Protein AF-A0A9D9SCV5-F1 (afdb_monomer_lite)

Structure (mmCIF, N/CA/C/O backbone):
data_AF-A0A9D9SCV5-F1
#
_entry.id   AF-A0A9D9SCV5-F1
#
loop_
_atom_site.group_PDB
_atom_site.id
_atom_site.type_symbol
_atom_site.label_atom_id
_atom_site.label_alt_id
_atom_site.label_comp_id
_atom_site.label_asym_id
_atom_site.label_entity_id
_atom_site.label_seq_id
_atom_site.pdbx_PDB_ins_code
_atom_site.Cartn_x
_atom_site.Cartn_y
_atom_site.Cartn_z
_atom_site.occupancy
_atom_site.B_iso_or_equiv
_atom_site.auth_seq_id
_atom_site.auth_comp_id
_atom_site.auth_asym_id
_atom_site.auth_atom_id
_atom_site.pdbx_PDB_model_num
ATOM 1 N N . MET A 1 1 ? -56.812 22.373 10.976 1.00 39.84 1 MET A N 1
ATOM 2 C CA . MET A 1 1 ? -55.387 22.745 10.832 1.00 39.84 1 MET A CA 1
ATOM 3 C C . MET A 1 1 ? -54.536 21.557 11.257 1.00 39.84 1 MET A C 1
ATOM 5 O O . MET A 1 1 ? -54.250 21.394 12.433 1.00 39.84 1 MET A O 1
ATOM 9 N N . THR A 1 2 ? -54.223 20.669 10.317 1.00 37.94 2 THR A N 1
ATOM 10 C CA . THR A 1 2 ? -53.400 19.470 10.526 1.00 37.94 2 THR A CA 1
ATOM 11 C C . THR A 1 2 ? -51.954 19.800 10.167 1.00 37.94 2 THR A C 1
ATOM 13 O O . THR A 1 2 ? -51.643 20.094 9.016 1.00 37.94 2 THR A O 1
ATOM 16 N N . ALA A 1 3 ? -51.075 19.799 11.168 1.00 39.44 3 ALA A N 1
ATOM 17 C CA . ALA A 1 3 ? -49.647 20.014 10.979 1.00 39.44 3 ALA A CA 1
ATOM 18 C C . ALA A 1 3 ? -49.021 18.796 10.279 1.00 39.44 3 ALA A C 1
ATOM 20 O O . ALA A 1 3 ? -48.973 17.701 10.840 1.00 39.44 3 ALA A O 1
ATOM 21 N N . PHE A 1 4 ? -48.529 18.999 9.056 1.00 36.22 4 PHE A N 1
ATOM 22 C CA . PHE A 1 4 ? -47.657 18.057 8.358 1.00 36.22 4 PHE A CA 1
ATOM 23 C C . PHE A 1 4 ? -46.342 17.933 9.146 1.00 36.22 4 PHE A C 1
ATOM 25 O O . PHE A 1 4 ? -45.493 18.824 9.122 1.00 36.22 4 PHE A O 1
ATOM 32 N N . ARG A 1 5 ? -46.174 16.830 9.884 1.00 39.50 5 ARG A N 1
ATOM 33 C CA . ARG A 1 5 ? -44.869 16.422 10.418 1.00 39.50 5 ARG A CA 1
ATOM 34 C C . ARG A 1 5 ? -43.991 16.000 9.242 1.00 39.50 5 ARG A C 1
ATOM 36 O O . ARG A 1 5 ? -44.199 14.936 8.665 1.00 39.50 5 ARG A O 1
ATOM 43 N N . ASN A 1 6 ? -42.999 16.822 8.917 1.00 36.25 6 ASN A N 1
ATOM 44 C CA . ASN A 1 6 ? -41.895 16.437 8.045 1.00 36.25 6 ASN A CA 1
ATOM 45 C C . ASN A 1 6 ? -41.169 15.235 8.669 1.00 36.25 6 ASN A C 1
ATOM 47 O O . ASN A 1 6 ? -40.539 15.366 9.719 1.00 36.25 6 ASN A O 1
ATOM 51 N N . SER A 1 7 ? -41.278 14.060 8.045 1.00 39.44 7 SER A N 1
ATOM 52 C CA . SER A 1 7 ? -40.383 12.942 8.354 1.00 39.44 7 SER A CA 1
ATOM 53 C C . SER A 1 7 ? -38.959 13.319 7.938 1.00 39.44 7 SER A C 1
ATOM 55 O O . SER A 1 7 ? -38.782 13.856 6.842 1.00 39.44 7 SER A O 1
ATOM 57 N N . PRO A 1 8 ? -37.933 13.050 8.764 1.00 45.44 8 PRO A N 1
ATOM 58 C CA . PRO A 1 8 ? -36.552 13.220 8.341 1.00 45.44 8 PRO A CA 1
ATOM 59 C C . PRO A 1 8 ? -36.276 12.255 7.184 1.00 45.44 8 PRO A C 1
ATOM 61 O O . PRO A 1 8 ? -36.449 11.044 7.320 1.00 45.44 8 PRO A O 1
ATOM 64 N N . ALA A 1 9 ? -35.889 12.801 6.032 1.00 49.75 9 ALA A N 1
ATOM 65 C CA . ALA A 1 9 ? -35.514 12.020 4.863 1.00 49.75 9 ALA A CA 1
ATOM 66 C C . ALA A 1 9 ? -34.388 11.045 5.238 1.00 49.75 9 ALA A C 1
ATOM 68 O O . ALA A 1 9 ? -33.323 11.460 5.699 1.00 49.75 9 ALA A O 1
ATOM 69 N N . SER A 1 10 ? -34.630 9.746 5.060 1.00 56.47 10 SER A N 1
ATOM 70 C CA . SER A 1 10 ? -33.621 8.710 5.255 1.00 56.47 10 SER A CA 1
ATOM 71 C C . SER A 1 10 ? -32.463 8.953 4.288 1.00 56.47 10 SER A C 1
ATOM 73 O O . SER A 1 10 ? -32.642 8.855 3.071 1.00 56.47 10 SER A O 1
ATOM 75 N N . LEU A 1 11 ? -31.284 9.283 4.815 1.00 58.44 11 LEU A N 1
ATOM 76 C CA . LEU A 1 11 ? -30.069 9.386 4.011 1.00 58.44 11 LEU A CA 1
ATOM 77 C C . LEU A 1 11 ? -29.790 8.040 3.336 1.00 58.44 11 LEU A C 1
ATOM 79 O O . LEU A 1 11 ? -29.850 6.981 3.961 1.00 58.44 11 LEU A O 1
ATOM 83 N N . THR A 1 12 ? -29.465 8.082 2.049 1.00 61.78 12 THR A N 1
ATOM 84 C CA . THR A 1 12 ? -29.058 6.887 1.302 1.00 61.78 12 THR A CA 1
ATOM 85 C C . THR A 1 12 ? -27.683 6.405 1.777 1.00 61.78 12 THR A C 1
ATOM 87 O O . THR A 1 12 ? -26.856 7.193 2.242 1.00 61.78 12 THR A O 1
ATOM 90 N N . GLN A 1 13 ? -27.392 5.106 1.636 1.00 54.47 13 GLN A N 1
ATOM 91 C CA . GLN A 1 13 ? -26.094 4.537 2.039 1.00 54.47 13 GLN A CA 1
ATOM 92 C C . GLN A 1 13 ? -24.897 5.245 1.390 1.00 54.47 13 GLN A C 1
ATOM 94 O O . GLN A 1 13 ? -23.868 5.437 2.037 1.00 54.47 13 GLN A O 1
ATOM 99 N N . ALA A 1 14 ? -25.058 5.695 0.144 1.00 45.47 14 ALA A N 1
ATOM 100 C CA . ALA A 1 14 ? -24.052 6.474 -0.566 1.00 45.47 14 ALA A CA 1
ATOM 101 C C . ALA A 1 14 ? -23.754 7.810 0.135 1.00 45.47 14 ALA A C 1
ATOM 103 O O . ALA A 1 14 ? -22.595 8.194 0.248 1.00 45.47 14 ALA A O 1
ATOM 104 N N . GLN A 1 15 ? -24.770 8.492 0.672 1.00 52.94 15 GLN A N 1
ATOM 105 C CA . GLN A 1 15 ? -24.608 9.767 1.377 1.00 52.94 15 GLN A CA 1
ATOM 106 C C . GLN A 1 15 ? -23.947 9.598 2.750 1.00 52.94 15 GLN A C 1
ATOM 108 O O . GLN A 1 15 ? -23.144 10.442 3.142 1.00 52.94 15 GLN A O 1
ATOM 113 N N . ILE A 1 16 ? -24.232 8.502 3.461 1.00 57.72 16 ILE A N 1
ATOM 114 C CA . ILE A 1 16 ? -23.550 8.167 4.723 1.00 57.72 16 ILE A CA 1
ATOM 115 C C . ILE A 1 16 ? -22.072 7.869 4.449 1.00 57.72 16 ILE A C 1
ATOM 117 O O . ILE A 1 16 ? -21.198 8.396 5.133 1.00 57.72 16 ILE A O 1
ATOM 121 N N . PHE A 1 17 ? -21.783 7.081 3.412 1.00 49.88 17 PHE A N 1
ATOM 122 C CA . PHE A 1 17 ? -20.417 6.759 3.009 1.00 49.88 17 PHE A CA 1
ATOM 123 C C . PHE A 1 17 ? -19.635 8.010 2.582 1.00 49.88 17 PHE A C 1
ATOM 125 O O . PHE A 1 17 ? -18.529 8.233 3.070 1.00 49.88 17 PHE A O 1
ATOM 132 N N . LEU A 1 18 ? -20.242 8.892 1.778 1.00 49.19 18 LEU A N 1
ATOM 133 C CA . LEU A 1 18 ? -19.635 10.168 1.388 1.00 49.19 18 LEU A CA 1
ATOM 134 C C . LEU A 1 18 ? -19.322 11.045 2.609 1.00 49.19 18 LEU A C 1
ATOM 136 O O . LEU A 1 18 ? -18.237 11.607 2.703 1.00 49.19 18 LEU A O 1
ATOM 140 N N . ARG A 1 19 ? -20.247 11.128 3.574 1.00 59.00 19 ARG A N 1
ATOM 141 C CA . ARG A 1 19 ? -20.073 11.913 4.809 1.00 59.00 19 ARG A CA 1
ATOM 142 C C . ARG A 1 19 ? -19.036 11.321 5.762 1.00 59.00 19 ARG A C 1
ATOM 144 O O . ARG A 1 19 ? -18.409 12.066 6.515 1.00 59.00 19 ARG A O 1
ATOM 151 N N . LEU A 1 20 ? -18.844 10.003 5.738 1.00 52.03 20 LEU A N 1
ATOM 152 C CA . LEU A 1 20 ? -17.768 9.332 6.469 1.00 52.03 20 LEU A CA 1
ATOM 153 C C . LEU A 1 20 ? -16.402 9.630 5.843 1.00 52.03 20 LEU A C 1
ATOM 155 O O . LEU A 1 20 ? -15.448 9.870 6.580 1.00 52.03 20 LEU A O 1
ATOM 159 N N . ILE A 1 21 ? -16.320 9.675 4.511 1.00 45.06 21 ILE A N 1
ATOM 160 C CA . ILE A 1 21 ? -15.093 10.024 3.779 1.00 45.06 21 ILE A CA 1
ATOM 161 C C . ILE A 1 21 ? -14.723 11.497 3.988 1.00 45.06 21 ILE A C 1
ATOM 163 O O . ILE A 1 21 ? -13.558 11.807 4.216 1.00 45.06 21 ILE A O 1
ATOM 167 N N . THR A 1 22 ? -15.700 12.407 3.973 1.00 48.06 22 THR A N 1
ATOM 168 C CA . THR A 1 22 ? -15.453 13.851 4.130 1.00 48.06 22 THR A CA 1
ATOM 169 C C . THR A 1 22 ? -15.321 14.311 5.584 1.00 48.06 22 THR A C 1
ATOM 171 O O . THR A 1 22 ? -15.090 15.490 5.838 1.00 48.06 22 THR A O 1
ATOM 174 N N . GLY A 1 23 ? -15.474 13.411 6.562 1.00 46.59 23 GLY A N 1
ATOM 175 C CA . GLY A 1 23 ? -15.412 13.755 7.987 1.00 46.59 23 GLY A CA 1
ATOM 176 C C . GLY A 1 23 ? -16.610 14.567 8.504 1.00 46.59 23 GLY A C 1
ATOM 177 O O . GLY A 1 23 ? -16.587 15.015 9.651 1.00 46.59 23 GLY A O 1
ATOM 178 N N . CYS A 1 24 ? -17.664 14.731 7.697 1.00 43.84 24 CYS A N 1
ATOM 179 C CA . CYS A 1 24 ? -18.886 15.472 8.033 1.00 43.84 24 CYS A CA 1
ATOM 180 C C . CYS A 1 24 ? -19.994 14.608 8.665 1.00 43.84 24 CYS A C 1
ATOM 182 O O . CYS A 1 24 ? -21.098 15.104 8.887 1.00 43.84 24 CYS A O 1
ATOM 184 N N . ALA A 1 25 ? -19.747 13.323 8.929 1.00 51.28 25 ALA A N 1
ATOM 185 C CA . ALA A 1 25 ? -20.740 12.439 9.536 1.00 51.28 25 ALA A CA 1
ATOM 186 C C . ALA A 1 25 ? -21.158 12.931 10.936 1.00 51.28 25 ALA A C 1
ATOM 188 O O . ALA A 1 25 ? -20.325 13.088 11.837 1.00 51.28 25 ALA A O 1
ATOM 189 N N . SER A 1 26 ? -22.461 13.160 11.121 1.00 49.84 26 SER A N 1
ATOM 190 C CA . SER A 1 26 ? -23.043 13.512 12.419 1.00 49.84 26 SER A CA 1
ATOM 191 C C . SER A 1 26 ? -23.206 12.268 13.305 1.00 49.84 26 SER A C 1
ATOM 193 O O . SER A 1 26 ? -23.215 11.138 12.818 1.00 49.84 26 SER A O 1
ATOM 195 N N . ARG A 1 27 ? -23.349 12.454 14.626 1.00 44.81 27 ARG A N 1
ATOM 196 C CA . ARG A 1 27 ? -23.531 11.346 15.592 1.00 44.81 27 ARG A CA 1
ATOM 197 C C . ARG A 1 27 ? -24.764 10.488 15.250 1.00 44.81 27 ARG A C 1
ATOM 199 O O . ARG A 1 27 ? -24.678 9.269 15.281 1.00 44.81 27 ARG A O 1
ATOM 206 N N . SER A 1 28 ? -25.845 11.118 14.785 1.00 48.88 28 SER A N 1
ATOM 207 C CA . SER A 1 28 ? -27.062 10.448 14.304 1.00 48.88 28 SER A CA 1
ATOM 208 C C . SER A 1 28 ? -26.865 9.620 13.028 1.00 48.88 28 SER A C 1
ATOM 210 O O . SER A 1 28 ? -27.539 8.608 12.871 1.00 48.88 28 SER A O 1
ATOM 212 N N . ASP A 1 29 ? -25.929 9.988 12.145 1.00 50.78 29 ASP A N 1
ATOM 213 C CA . ASP A 1 29 ? -25.650 9.230 10.909 1.00 50.78 29 ASP A CA 1
ATOM 214 C C . ASP A 1 29 ? -24.899 7.917 11.198 1.00 50.78 29 ASP A C 1
ATOM 216 O O . ASP A 1 29 ? -25.013 6.941 10.458 1.00 50.78 29 ASP A O 1
ATOM 220 N N . ILE A 1 30 ? -24.132 7.894 12.292 1.00 50.00 30 ILE A N 1
ATOM 221 C CA . ILE A 1 30 ? -23.386 6.726 12.777 1.00 50.00 30 ILE A CA 1
ATOM 222 C C . ILE A 1 30 ? -24.314 5.800 13.580 1.00 50.00 30 ILE A C 1
ATOM 224 O O . ILE A 1 30 ? -24.248 4.578 13.428 1.00 50.00 30 ILE A O 1
ATOM 228 N N . ASP A 1 31 ? -25.202 6.383 14.391 1.00 43.91 31 ASP A N 1
ATOM 229 C CA . ASP A 1 31 ? -26.125 5.659 15.273 1.00 43.91 31 ASP A CA 1
ATOM 230 C C . ASP A 1 31 ? -27.343 5.076 14.535 1.00 43.91 31 ASP A C 1
ATOM 232 O O . ASP A 1 31 ? -27.883 4.063 14.972 1.00 43.91 31 ASP A O 1
ATOM 236 N N . ALA A 1 32 ? -27.752 5.645 13.393 1.00 49.25 32 ALA A N 1
ATOM 237 C CA . ALA A 1 32 ? -28.858 5.133 12.572 1.00 49.25 32 ALA A CA 1
ATOM 238 C C . ALA A 1 32 ? -28.538 3.819 11.831 1.00 49.25 32 ALA A C 1
ATOM 240 O O . ALA A 1 32 ? -29.426 3.216 11.229 1.00 49.25 32 ALA A O 1
ATOM 241 N N . ALA A 1 33 ? -27.292 3.336 11.888 1.00 44.25 33 ALA A N 1
ATOM 242 C CA . ALA A 1 33 ? -26.880 2.094 11.244 1.00 44.25 33 ALA A CA 1
ATOM 243 C C . ALA A 1 33 ? -26.296 1.060 12.239 1.00 44.25 33 ALA A C 1
ATOM 245 O O . ALA A 1 33 ? -25.167 0.580 12.041 1.00 44.25 33 ALA A O 1
ATOM 246 N N . PRO A 1 34 ? -27.030 0.669 13.304 1.00 36.16 34 PRO A N 1
ATOM 247 C CA . PRO A 1 34 ? -26.564 -0.327 14.261 1.00 36.16 34 PRO A CA 1
ATOM 248 C C . PRO A 1 34 ? -26.547 -1.706 13.580 1.00 36.16 34 PRO A C 1
ATOM 250 O O . PRO A 1 34 ? -27.555 -2.391 13.472 1.00 36.16 34 PRO A O 1
ATOM 253 N N . GLY A 1 35 ? -25.383 -2.083 13.040 1.00 46.66 35 GLY A N 1
ATOM 254 C CA . GLY A 1 35 ? -25.155 -3.334 12.296 1.00 46.66 35 GLY A CA 1
ATOM 255 C C . GLY A 1 35 ? -24.468 -3.149 10.936 1.00 46.66 35 GLY A C 1
ATOM 256 O O . GLY A 1 35 ? -23.744 -4.039 10.481 1.00 46.66 35 GLY A O 1
ATOM 257 N N . CYS A 1 36 ? -24.591 -1.967 10.323 1.00 52.69 36 CYS A N 1
ATOM 258 C CA . CYS A 1 36 ? -24.013 -1.686 9.004 1.00 52.69 36 CYS A CA 1
ATOM 259 C C . CYS A 1 36 ? -22.485 -1.530 9.061 1.00 52.69 36 CYS A C 1
ATOM 261 O O . CYS A 1 36 ? -21.776 -2.066 8.215 1.00 52.69 36 CYS A O 1
ATOM 263 N N . SER A 1 37 ? -21.957 -0.869 10.100 1.00 73.31 37 SER A N 1
ATOM 264 C CA . SER A 1 37 ? -20.513 -0.606 10.227 1.00 73.31 37 SER A CA 1
ATOM 265 C C . SER A 1 37 ? -19.684 -1.884 10.422 1.00 73.31 37 SER A C 1
ATOM 267 O O . SER A 1 37 ? -18.653 -2.056 9.776 1.00 73.31 37 SER A O 1
ATOM 269 N N . ARG A 1 38 ? -20.145 -2.830 11.257 1.00 83.56 38 ARG A N 1
ATOM 270 C CA . ARG A 1 38 ? -19.422 -4.094 11.491 1.00 83.56 38 ARG A CA 1
ATOM 271 C C . ARG A 1 38 ? -19.439 -4.989 10.255 1.00 83.56 38 ARG A C 1
ATOM 273 O O . ARG A 1 38 ? -18.405 -5.541 9.898 1.00 83.56 38 ARG A O 1
ATOM 280 N N . THR A 1 39 ? -20.591 -5.104 9.600 1.00 85.81 39 THR A N 1
ATOM 281 C CA . THR A 1 39 ? -20.733 -5.879 8.362 1.00 85.81 39 THR A CA 1
ATOM 282 C C . THR A 1 39 ? -19.861 -5.300 7.251 1.00 85.81 39 THR A C 1
ATOM 284 O O . THR A 1 39 ? -19.191 -6.054 6.553 1.00 85.81 39 THR A O 1
ATOM 287 N N . LEU A 1 40 ? -19.807 -3.969 7.122 1.00 88.81 40 LEU A N 1
ATOM 288 C CA . LEU A 1 40 ? -18.944 -3.296 6.153 1.00 88.81 40 LEU A CA 1
ATOM 289 C C . LEU A 1 40 ? -17.457 -3.545 6.438 1.00 88.81 40 LEU A C 1
ATOM 291 O O . LEU A 1 40 ? -16.727 -3.876 5.512 1.00 88.81 40 LEU A O 1
ATOM 295 N N . ILE A 1 41 ? -17.020 -3.465 7.702 1.00 92.44 41 ILE A N 1
ATOM 296 C CA . ILE A 1 41 ? -15.638 -3.799 8.093 1.00 92.44 41 ILE A CA 1
ATOM 297 C C . ILE A 1 41 ? -15.308 -5.257 7.757 1.00 92.44 41 ILE A C 1
ATOM 299 O O . ILE A 1 41 ? -14.246 -5.520 7.209 1.00 92.44 41 ILE A O 1
ATOM 303 N N . ILE A 1 42 ? -16.206 -6.204 8.054 1.00 92.75 42 ILE A N 1
ATOM 304 C CA . ILE A 1 42 ? -15.992 -7.628 7.743 1.00 92.75 42 ILE A CA 1
ATOM 305 C C . ILE A 1 42 ? -15.887 -7.841 6.230 1.00 92.75 42 ILE A C 1
ATOM 307 O O . ILE A 1 42 ? -14.984 -8.536 5.777 1.00 92.75 42 ILE A O 1
ATOM 311 N N . ARG A 1 43 ? -16.773 -7.226 5.440 1.00 94.06 43 ARG A N 1
ATOM 312 C CA . ARG A 1 43 ? -16.721 -7.302 3.973 1.00 94.06 43 ARG A CA 1
ATOM 313 C C . ARG A 1 43 ? -15.431 -6.698 3.426 1.00 94.06 43 ARG A C 1
ATOM 315 O O . ARG A 1 43 ? -14.773 -7.346 2.624 1.00 94.06 43 ARG A O 1
ATOM 322 N N . ALA A 1 44 ? -15.054 -5.507 3.893 1.00 93.56 44 ALA A N 1
ATOM 323 C CA . ALA A 1 44 ? -13.800 -4.865 3.513 1.00 93.56 44 ALA A CA 1
ATOM 324 C C . ALA A 1 44 ? -12.601 -5.752 3.869 1.00 93.56 44 ALA A C 1
ATOM 326 O O . ALA A 1 44 ? -11.740 -5.960 3.028 1.00 93.56 44 ALA A O 1
ATOM 327 N N . LEU A 1 45 ? -12.589 -6.356 5.062 1.00 96.94 45 LEU A N 1
ATOM 328 C CA . LEU A 1 45 ? -11.548 -7.294 5.476 1.00 96.94 45 LEU A CA 1
ATOM 329 C C . LEU A 1 45 ? -11.462 -8.501 4.539 1.00 96.94 45 LEU A C 1
ATOM 331 O O . LEU A 1 45 ? -10.371 -8.831 4.092 1.00 96.94 45 LEU A O 1
ATOM 335 N N . ILE A 1 46 ? -12.589 -9.143 4.223 1.00 97.62 46 ILE A N 1
ATOM 336 C CA . ILE A 1 46 ? -12.617 -10.292 3.307 1.00 97.62 46 ILE A CA 1
ATOM 337 C C . ILE A 1 46 ? -12.063 -9.896 1.936 1.00 97.62 46 ILE A C 1
ATOM 339 O O . ILE A 1 46 ? -11.196 -10.589 1.417 1.00 97.62 46 ILE A O 1
ATOM 343 N N . VAL A 1 47 ? -12.513 -8.771 1.371 1.00 96.56 47 VAL A N 1
ATOM 344 C CA . VAL A 1 47 ? -12.021 -8.286 0.073 1.00 96.56 47 VAL A CA 1
ATOM 345 C C . VAL A 1 47 ? -10.520 -7.997 0.135 1.00 96.56 47 VAL A C 1
ATOM 347 O O . VAL A 1 47 ? -9.786 -8.476 -0.722 1.00 96.56 47 VAL A O 1
ATOM 350 N N . THR A 1 48 ? -10.038 -7.307 1.173 1.00 97.62 48 THR A N 1
ATOM 351 C CA . THR A 1 48 ? -8.604 -7.044 1.369 1.00 97.62 48 THR A CA 1
ATOM 352 C C . THR A 1 48 ? -7.793 -8.333 1.451 1.00 97.62 48 THR A C 1
ATOM 354 O O . THR A 1 48 ? -6.736 -8.417 0.834 1.00 97.62 48 THR A O 1
ATOM 357 N N . LEU A 1 49 ? -8.276 -9.344 2.178 1.00 98.06 49 LEU A N 1
ATOM 358 C CA . LEU A 1 49 ? -7.592 -10.633 2.303 1.00 98.06 49 LEU A CA 1
ATOM 359 C C . LEU A 1 49 ? -7.555 -11.392 0.973 1.00 98.06 49 LEU A C 1
ATOM 361 O O . LEU A 1 49 ? -6.519 -11.952 0.632 1.00 98.06 49 LEU A O 1
ATOM 365 N N . LEU A 1 50 ? -8.651 -11.392 0.210 1.00 97.81 50 LEU A N 1
ATOM 366 C CA . LEU A 1 50 ? -8.709 -12.046 -1.100 1.00 97.81 50 LEU A CA 1
ATOM 367 C C . LEU A 1 50 ? -7.792 -11.358 -2.118 1.00 97.81 50 LEU A C 1
ATOM 369 O O . LEU A 1 50 ? -7.005 -12.030 -2.782 1.00 97.81 50 LEU A O 1
ATOM 373 N N . CYS A 1 51 ? -7.848 -10.027 -2.210 1.00 96.25 51 CYS A N 1
ATOM 374 C CA . CYS A 1 51 ? -6.960 -9.262 -3.082 1.00 96.25 51 CYS A CA 1
ATOM 375 C C . CYS A 1 51 ? -5.493 -9.433 -2.665 1.00 96.25 51 CYS A C 1
ATOM 377 O O . CYS A 1 51 ? -4.653 -9.728 -3.509 1.00 96.25 51 CYS A O 1
ATOM 379 N N . GLY A 1 52 ? -5.199 -9.335 -1.365 1.00 96.50 52 GLY A N 1
ATOM 380 C CA . GLY A 1 52 ? -3.850 -9.519 -0.830 1.00 96.50 52 GLY A CA 1
ATOM 381 C C . GLY A 1 52 ? -3.300 -10.921 -1.094 1.00 96.50 52 GLY A C 1
ATOM 382 O O . GLY A 1 52 ? -2.145 -11.057 -1.481 1.00 96.50 52 GLY A O 1
ATOM 383 N N . ALA A 1 53 ? -4.124 -11.965 -0.973 1.00 97.06 53 ALA A N 1
ATOM 384 C CA . ALA A 1 53 ? -3.729 -13.323 -1.343 1.00 97.06 53 ALA A CA 1
ATOM 385 C C . ALA A 1 53 ? -3.402 -13.442 -2.843 1.00 97.06 53 ALA A C 1
ATOM 387 O O . ALA A 1 53 ? -2.429 -14.104 -3.200 1.00 97.06 53 ALA A O 1
ATOM 388 N N . GLY A 1 54 ? -4.167 -12.773 -3.713 1.00 95.94 54 GLY A N 1
ATOM 389 C CA . GLY A 1 54 ? -3.887 -12.708 -5.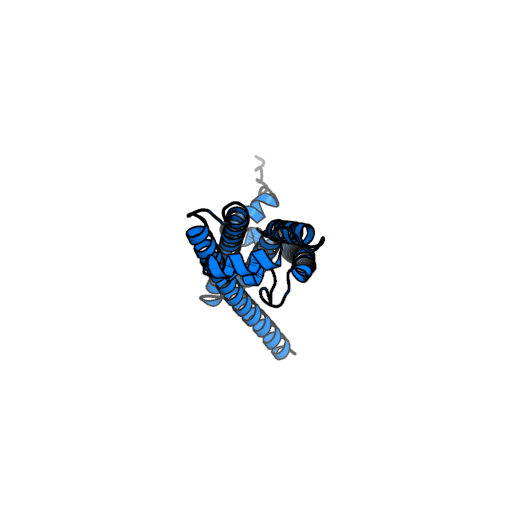151 1.00 95.94 54 GLY A CA 1
ATOM 390 C C . GLY A 1 54 ? -2.560 -12.015 -5.472 1.00 95.94 54 GLY A C 1
ATOM 391 O O . GLY A 1 54 ? -1.767 -12.544 -6.254 1.00 95.94 54 GLY A O 1
ATOM 392 N N . VAL A 1 55 ? -2.288 -10.877 -4.823 1.00 96.06 55 VAL A N 1
ATOM 393 C CA . VAL A 1 55 ? -1.013 -10.148 -4.942 1.00 96.06 55 VAL A CA 1
ATOM 394 C C . VAL A 1 55 ? 0.147 -11.017 -4.461 1.00 96.06 55 VAL A C 1
ATOM 396 O O . VAL A 1 55 ? 1.085 -11.244 -5.218 1.00 96.06 55 VAL A O 1
ATOM 399 N N . ILE A 1 56 ? 0.068 -11.577 -3.249 1.00 95.44 56 ILE A N 1
ATOM 400 C CA . ILE A 1 56 ? 1.124 -12.425 -2.668 1.00 95.44 56 ILE A CA 1
ATOM 401 C C . ILE A 1 56 ? 1.388 -13.655 -3.543 1.00 95.44 56 ILE A C 1
ATOM 403 O O . ILE A 1 56 ? 2.543 -13.971 -3.827 1.00 95.44 56 ILE A O 1
ATOM 407 N N . GLY A 1 57 ? 0.329 -14.333 -3.995 1.00 95.31 57 GLY A N 1
ATOM 408 C CA . GLY A 1 57 ? 0.445 -15.521 -4.839 1.00 95.31 57 GLY A CA 1
ATOM 409 C C . GLY A 1 57 ? 1.103 -15.227 -6.187 1.00 95.31 57 GLY A C 1
ATOM 410 O O . GLY A 1 57 ? 1.944 -15.999 -6.638 1.00 95.31 57 GLY A O 1
ATOM 411 N N . THR A 1 58 ? 0.772 -14.089 -6.803 1.00 94.06 58 THR A N 1
ATOM 412 C CA . THR A 1 58 ? 1.383 -13.659 -8.073 1.00 94.06 58 THR A CA 1
ATOM 413 C C . THR A 1 58 ? 2.826 -13.189 -7.864 1.00 94.06 58 THR A C 1
ATOM 415 O O . THR A 1 58 ? 3.711 -13.540 -8.641 1.00 94.06 58 THR A O 1
ATOM 418 N N . ASN A 1 59 ? 3.090 -12.462 -6.774 1.00 95.44 59 ASN A N 1
ATOM 419 C CA . ASN A 1 59 ? 4.416 -11.959 -6.416 1.00 95.44 59 ASN A CA 1
ATOM 420 C C . ASN A 1 59 ? 5.432 -13.079 -6.151 1.00 95.44 59 ASN A C 1
ATOM 422 O O . ASN A 1 59 ? 6.620 -12.891 -6.391 1.00 95.44 59 ASN A O 1
ATOM 426 N N . ALA A 1 60 ? 4.984 -14.245 -5.674 1.00 94.69 60 ALA A N 1
ATOM 427 C CA . ALA A 1 60 ? 5.864 -15.366 -5.348 1.00 94.69 60 ALA A CA 1
ATOM 428 C C . ALA A 1 60 ? 6.736 -15.816 -6.534 1.00 94.69 60 ALA A C 1
ATOM 430 O O . ALA A 1 60 ? 7.885 -16.199 -6.335 1.00 94.69 60 ALA A O 1
ATOM 431 N N . ALA A 1 61 ? 6.221 -15.722 -7.764 1.00 93.12 61 ALA A N 1
ATOM 432 C CA . ALA A 1 61 ? 6.970 -16.073 -8.970 1.00 93.12 61 ALA A CA 1
ATOM 433 C C . ALA A 1 61 ? 8.077 -15.060 -9.328 1.00 93.12 61 ALA A C 1
ATOM 435 O O . ALA A 1 61 ? 8.967 -15.389 -10.105 1.00 93.12 61 ALA A O 1
ATOM 436 N N . LEU A 1 62 ? 8.036 -13.848 -8.766 1.00 94.12 62 LEU A N 1
ATOM 437 C CA . LEU A 1 62 ? 9.020 -12.785 -9.005 1.00 94.12 62 LEU A CA 1
ATOM 438 C C . LEU A 1 62 ? 10.180 -12.812 -8.002 1.00 94.12 62 LEU A C 1
ATOM 440 O O . LEU A 1 62 ? 11.126 -12.036 -8.138 1.00 94.12 62 LEU A O 1
ATOM 444 N N . ILE A 1 63 ? 10.112 -13.674 -6.985 1.00 95.50 63 ILE A N 1
ATOM 445 C CA . ILE A 1 63 ? 11.145 -13.778 -5.957 1.00 95.50 63 ILE A CA 1
ATOM 446 C C . ILE A 1 63 ? 12.351 -14.537 -6.511 1.00 95.50 63 ILE A C 1
ATOM 448 O O . ILE A 1 63 ? 12.232 -15.675 -6.963 1.00 95.50 63 ILE A O 1
ATOM 452 N N . ASN A 1 64 ? 13.529 -13.920 -6.438 1.00 94.31 64 ASN A N 1
ATOM 453 C CA . ASN A 1 64 ? 14.796 -14.536 -6.830 1.00 94.31 64 ASN A CA 1
ATOM 454 C C . ASN A 1 64 ? 15.976 -13.940 -6.034 1.00 94.31 64 ASN A C 1
ATOM 456 O O . ASN A 1 64 ? 15.777 -13.190 -5.079 1.00 94.31 64 ASN A O 1
ATOM 460 N N . GLY A 1 65 ? 17.214 -14.294 -6.399 1.00 93.50 65 GLY A N 1
ATOM 461 C CA . GLY A 1 65 ? 18.422 -13.861 -5.682 1.00 93.50 65 GLY A CA 1
ATOM 462 C C . GLY A 1 65 ? 18.665 -12.345 -5.673 1.00 93.50 65 GLY A C 1
ATOM 463 O O . GLY A 1 65 ? 19.287 -11.852 -4.734 1.00 93.50 65 GLY A O 1
ATOM 464 N N . VAL A 1 66 ? 18.152 -11.617 -6.671 1.00 94.62 66 VAL A N 1
ATOM 465 C CA . VAL A 1 66 ? 18.230 -10.149 -6.771 1.00 94.62 66 VAL A CA 1
ATOM 466 C C . VAL A 1 66 ? 16.965 -9.521 -6.182 1.00 94.62 66 VAL A C 1
ATOM 468 O O . VAL A 1 66 ? 17.028 -8.695 -5.273 1.00 94.62 66 VAL A O 1
ATOM 471 N N . ALA A 1 67 ? 15.795 -9.967 -6.637 1.00 95.75 67 ALA A N 1
ATOM 472 C CA . ALA A 1 67 ? 14.494 -9.511 -6.169 1.00 95.75 67 ALA A CA 1
ATOM 473 C C . ALA A 1 67 ? 13.979 -10.372 -5.004 1.00 95.75 67 ALA A C 1
ATOM 475 O O . ALA A 1 67 ? 12.988 -11.090 -5.130 1.00 95.75 67 ALA A O 1
ATOM 476 N N . GLN A 1 68 ? 14.644 -10.306 -3.848 1.00 96.38 68 GLN A N 1
ATOM 477 C CA . GLN A 1 68 ? 14.331 -11.161 -2.687 1.00 96.38 68 GLN A CA 1
ATOM 478 C C . GLN A 1 68 ? 12.890 -11.023 -2.164 1.00 96.38 68 GLN A C 1
ATOM 480 O O . GLN A 1 68 ? 12.388 -11.922 -1.494 1.00 96.38 68 GLN A O 1
ATOM 485 N N . HIS A 1 69 ? 12.215 -9.915 -2.482 1.00 96.44 69 HIS A N 1
ATOM 486 C CA . HIS A 1 69 ? 10.832 -9.654 -2.087 1.00 96.44 69 HIS A CA 1
ATOM 487 C C . HIS A 1 69 ? 9.898 -9.461 -3.300 1.00 96.44 69 HIS A C 1
ATOM 489 O O . HIS A 1 69 ? 8.796 -8.925 -3.162 1.00 96.44 69 HIS A O 1
ATOM 495 N N . GLY A 1 70 ? 10.318 -9.896 -4.495 1.00 95.31 70 GLY A N 1
ATOM 496 C CA . GLY A 1 70 ? 9.559 -9.721 -5.735 1.00 95.31 70 GLY A CA 1
ATOM 497 C C . GLY A 1 70 ? 9.356 -8.241 -6.067 1.00 95.31 70 GLY A C 1
ATOM 498 O O . GLY A 1 70 ? 10.303 -7.458 -6.017 1.00 95.31 70 GLY A O 1
ATOM 499 N N . VAL A 1 71 ? 8.119 -7.829 -6.351 1.00 95.44 71 VAL A N 1
ATOM 500 C CA . VAL A 1 71 ? 7.766 -6.436 -6.685 1.00 95.44 71 VAL A CA 1
ATOM 501 C C . VAL A 1 71 ? 8.116 -5.445 -5.571 1.00 95.44 71 VAL A C 1
ATOM 503 O O . VAL A 1 71 ? 8.423 -4.2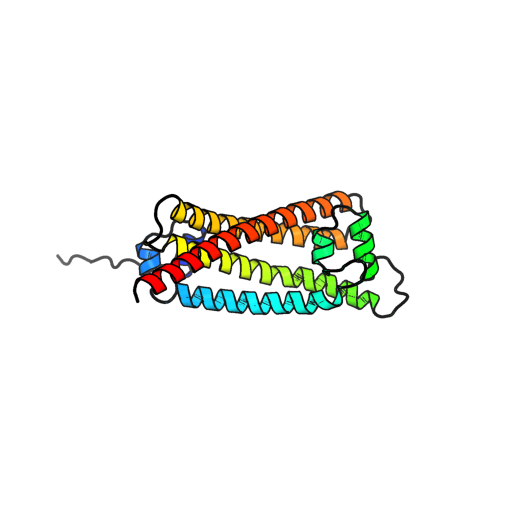87 -5.842 1.00 95.44 71 VAL A O 1
ATOM 506 N N . VAL A 1 72 ? 8.161 -5.894 -4.313 1.00 95.81 72 VAL A N 1
ATOM 507 C CA . VAL A 1 72 ? 8.582 -5.042 -3.191 1.00 95.81 72 VAL A CA 1
ATOM 508 C C . VAL A 1 72 ? 10.063 -4.669 -3.311 1.00 95.81 72 VAL A C 1
ATOM 510 O O . VAL A 1 72 ? 10.437 -3.563 -2.940 1.00 95.81 72 VAL A O 1
ATOM 513 N N . SER A 1 73 ? 10.911 -5.525 -3.889 1.00 97.06 73 SER A N 1
ATOM 514 C CA . SER A 1 73 ? 12.296 -5.139 -4.190 1.00 97.06 73 SER A CA 1
ATOM 515 C C . SER A 1 73 ? 12.347 -3.979 -5.190 1.00 97.06 73 SER A C 1
ATOM 517 O O . SER A 1 73 ? 13.163 -3.079 -5.020 1.00 97.06 73 SER A O 1
ATOM 519 N N . LEU A 1 74 ? 11.441 -3.944 -6.178 1.00 96.38 74 LEU A N 1
ATOM 520 C CA . LEU A 1 74 ? 11.358 -2.841 -7.142 1.00 96.38 74 LEU A CA 1
ATOM 521 C C . LEU A 1 74 ? 10.929 -1.525 -6.469 1.00 96.38 74 LEU A C 1
ATOM 523 O O . LEU A 1 74 ? 11.531 -0.487 -6.733 1.00 96.38 74 LEU A O 1
ATOM 527 N N . GLN A 1 75 ? 9.980 -1.579 -5.522 1.00 96.19 75 GLN A N 1
ATOM 528 C CA . GLN A 1 75 ? 9.552 -0.419 -4.712 1.00 96.19 75 GLN A CA 1
ATOM 529 C C . GLN A 1 75 ? 10.707 0.276 -3.993 1.00 96.19 75 GLN A C 1
ATOM 531 O O . GLN A 1 75 ? 10.667 1.488 -3.775 1.00 96.19 75 GLN A O 1
ATOM 536 N N . PHE A 1 76 ? 11.729 -0.492 -3.619 1.00 95.94 76 PHE A N 1
ATOM 537 C CA . PHE A 1 76 ? 12.869 0.000 -2.861 1.00 95.94 76 PHE A CA 1
ATOM 538 C C . PHE A 1 76 ? 14.159 0.114 -3.675 1.00 95.94 76 PHE A C 1
ATOM 540 O O . PHE A 1 76 ? 15.188 0.431 -3.089 1.00 95.94 76 PHE A O 1
ATOM 547 N N . ALA A 1 77 ? 14.107 -0.054 -5.001 1.00 95.38 77 ALA A N 1
ATOM 548 C CA . ALA A 1 77 ? 15.298 -0.024 -5.848 1.00 95.38 77 ALA A CA 1
ATOM 549 C C . ALA A 1 77 ? 16.035 1.327 -5.818 1.00 95.38 77 ALA A C 1
ATOM 551 O O . ALA A 1 77 ? 17.242 1.378 -5.985 1.00 95.38 77 ALA A O 1
ATOM 552 N N . GLY A 1 78 ? 15.329 2.451 -5.641 1.00 89.06 78 GLY A N 1
ATOM 553 C CA . GLY A 1 78 ? 15.922 3.780 -5.396 1.00 89.06 78 GLY A CA 1
ATOM 554 C C . GLY A 1 78 ? 16.778 4.393 -6.526 1.00 89.06 78 GLY A C 1
ATOM 555 O O . GLY A 1 78 ? 16.953 5.612 -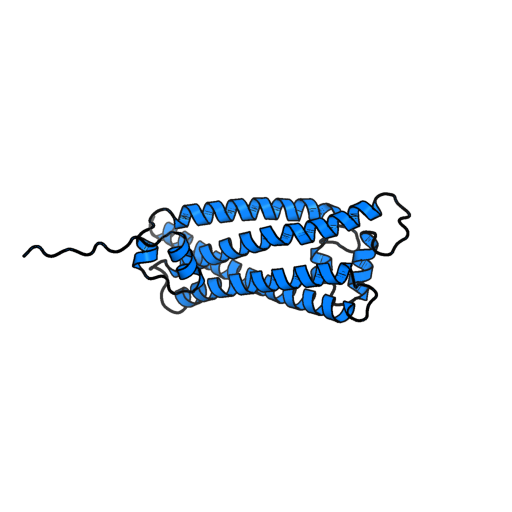6.567 1.00 89.06 78 GLY A O 1
ATOM 556 N N . THR A 1 79 ? 17.267 3.590 -7.472 1.00 95.69 79 THR A N 1
ATOM 557 C CA . THR A 1 79 ? 18.093 3.958 -8.624 1.00 95.69 79 THR A CA 1
ATOM 558 C C . THR A 1 79 ? 17.679 3.153 -9.856 1.00 95.69 79 THR A C 1
ATOM 560 O O . THR A 1 79 ? 17.199 2.022 -9.751 1.00 95.69 79 THR A O 1
ATOM 563 N N . VAL A 1 80 ? 17.888 3.711 -11.052 1.00 96.06 80 VAL A N 1
ATOM 564 C CA . VAL A 1 80 ? 17.596 3.000 -12.310 1.00 96.06 80 VAL A CA 1
ATOM 565 C C . VAL A 1 80 ? 18.476 1.769 -12.481 1.00 96.06 80 VAL A C 1
ATOM 567 O O . VAL A 1 80 ? 18.001 0.766 -12.992 1.00 96.06 80 VAL A O 1
ATOM 570 N N . SER A 1 81 ? 19.727 1.813 -12.020 1.00 95.19 81 SER A N 1
ATOM 571 C CA . SER A 1 81 ? 20.646 0.670 -12.087 1.00 95.19 81 SER A CA 1
ATOM 572 C C . SER A 1 81 ? 20.109 -0.539 -11.315 1.00 95.19 81 SER A C 1
ATOM 574 O O . SER A 1 81 ? 20.088 -1.650 -11.839 1.00 95.19 81 SER A O 1
ATOM 576 N N . GLU A 1 82 ? 19.635 -0.332 -10.085 1.00 95.69 82 GLU A N 1
ATOM 577 C CA . GLU A 1 82 ? 19.029 -1.402 -9.282 1.00 95.69 82 GLU A CA 1
ATOM 578 C C . GLU A 1 82 ? 17.696 -1.869 -9.873 1.00 95.69 82 GLU A C 1
ATOM 580 O O . GLU A 1 82 ? 17.453 -3.072 -9.964 1.00 95.69 82 GLU A O 1
ATOM 585 N N . ALA A 1 83 ? 16.860 -0.938 -10.348 1.00 96.19 83 ALA A N 1
ATOM 586 C CA . ALA A 1 83 ? 15.600 -1.283 -11.000 1.00 96.19 83 ALA A CA 1
ATOM 587 C C . ALA A 1 83 ? 15.826 -2.130 -12.264 1.00 96.19 83 ALA A C 1
ATOM 589 O O . ALA A 1 83 ? 15.140 -3.130 -12.454 1.00 96.19 83 ALA A O 1
ATOM 590 N N . LYS A 1 84 ? 16.819 -1.781 -13.092 1.00 94.94 84 LYS A N 1
ATOM 591 C CA . LYS A 1 84 ? 17.219 -2.556 -14.276 1.00 94.94 84 LYS A CA 1
ATOM 592 C C . LYS A 1 84 ? 17.672 -3.958 -13.899 1.00 94.94 84 LYS A C 1
ATOM 594 O O . LYS A 1 84 ? 17.129 -4.913 -14.435 1.00 94.94 84 LYS A O 1
ATOM 599 N N . SER A 1 85 ? 18.568 -4.080 -12.919 1.00 94.50 85 SER A N 1
ATOM 600 C CA . SER A 1 85 ? 19.036 -5.382 -12.426 1.00 94.50 85 SER A CA 1
ATOM 601 C C . SER A 1 85 ? 17.875 -6.281 -11.978 1.00 94.50 85 SER A C 1
ATOM 603 O O . SER A 1 85 ? 17.814 -7.451 -12.346 1.00 94.50 85 SER A O 1
ATOM 605 N N . ILE A 1 86 ? 16.892 -5.728 -11.258 1.00 95.44 86 ILE A N 1
ATOM 606 C CA . ILE A 1 86 ? 15.672 -6.453 -10.871 1.00 95.44 86 ILE A CA 1
ATOM 607 C C . ILE A 1 86 ? 14.859 -6.872 -12.104 1.00 95.44 86 ILE A C 1
ATOM 609 O O . ILE A 1 86 ? 14.520 -8.046 -12.245 1.00 95.44 86 ILE A O 1
ATOM 613 N N . LEU A 1 87 ? 14.549 -5.933 -12.998 1.00 93.44 87 LEU A N 1
ATOM 614 C CA . LEU A 1 87 ? 13.699 -6.175 -14.167 1.00 93.44 87 LEU A CA 1
ATOM 615 C C . LEU A 1 87 ? 14.330 -7.172 -15.154 1.00 93.44 87 LEU A C 1
ATOM 617 O O . LEU A 1 87 ? 13.623 -8.016 -15.705 1.00 93.44 87 LEU A O 1
ATOM 621 N N . GLU A 1 88 ? 15.653 -7.149 -15.314 1.00 91.38 88 GLU A N 1
ATOM 622 C CA . GLU A 1 88 ? 16.409 -8.122 -16.110 1.00 91.38 88 GLU A CA 1
ATOM 623 C C . GLU A 1 88 ? 16.203 -9.552 -15.591 1.00 91.38 88 GLU A C 1
ATOM 625 O O . GLU A 1 88 ? 15.985 -10.467 -16.385 1.00 91.38 88 GLU A O 1
ATOM 630 N N . THR A 1 89 ? 16.150 -9.756 -14.266 1.00 91.56 89 THR A N 1
ATOM 631 C CA . THR A 1 89 ? 15.843 -11.085 -13.694 1.00 91.56 89 THR A CA 1
ATOM 632 C C . THR A 1 89 ? 14.418 -11.571 -13.968 1.00 91.56 89 THR A C 1
ATOM 634 O O . THR A 1 89 ? 14.126 -12.755 -13.799 1.00 91.56 89 THR A O 1
ATOM 637 N N . TRP A 1 90 ? 13.522 -10.677 -14.390 1.00 91.69 90 TRP A N 1
ATOM 638 C CA . TRP A 1 90 ? 12.158 -11.001 -14.810 1.00 91.69 90 TRP A CA 1
ATOM 639 C C . TRP A 1 90 ? 12.002 -11.024 -16.333 1.00 91.69 90 TRP A C 1
ATOM 641 O O . TRP A 1 90 ? 10.885 -11.168 -16.824 1.00 91.69 90 TRP A O 1
ATOM 651 N N . GLY A 1 91 ? 13.101 -10.904 -17.084 1.00 85.44 91 GLY A N 1
ATOM 652 C CA . GLY A 1 91 ? 13.095 -10.999 -18.540 1.00 85.44 91 GLY A CA 1
ATOM 653 C C . GLY A 1 91 ? 12.860 -9.684 -19.285 1.00 85.44 91 GLY A C 1
ATOM 654 O O . GLY A 1 91 ? 12.589 -9.727 -20.483 1.00 85.44 91 GLY A O 1
ATOM 655 N N . TRP A 1 92 ? 12.965 -8.522 -18.630 1.00 83.50 92 TRP A N 1
ATOM 656 C CA . TRP A 1 92 ? 12.974 -7.232 -19.336 1.00 83.50 92 TRP A CA 1
ATOM 657 C C . TRP A 1 92 ? 14.323 -6.998 -20.021 1.00 83.50 92 TRP A C 1
ATOM 659 O O . TRP A 1 92 ? 15.369 -7.119 -19.393 1.00 83.50 92 TRP A O 1
ATOM 669 N N . GLY A 1 93 ? 14.312 -6.641 -21.306 1.00 65.25 93 GLY A N 1
ATOM 670 C CA . GLY A 1 93 ? 15.511 -6.220 -22.046 1.00 65.25 93 GLY A CA 1
ATOM 671 C C . GLY A 1 93 ? 16.463 -7.337 -22.502 1.00 65.25 93 GLY A C 1
ATOM 672 O O . GLY A 1 93 ? 17.288 -7.099 -23.381 1.00 65.25 93 GLY A O 1
ATOM 673 N N . ALA A 1 94 ? 16.340 -8.563 -21.988 1.00 59.41 94 ALA A N 1
ATOM 674 C CA . ALA A 1 94 ? 17.124 -9.703 -22.461 1.00 59.41 94 ALA A CA 1
ATOM 675 C C . ALA A 1 94 ? 16.477 -10.376 -23.686 1.00 59.41 94 ALA A C 1
ATOM 677 O O . ALA A 1 94 ? 15.261 -10.572 -23.742 1.00 59.41 94 ALA A O 1
ATOM 678 N N . VAL A 1 95 ? 17.300 -10.820 -24.646 1.00 50.31 95 VAL A N 1
ATOM 679 C CA . VAL A 1 95 ? 16.905 -11.895 -25.570 1.00 50.31 95 VAL A CA 1
ATOM 680 C C . VAL A 1 95 ? 16.692 -13.118 -24.689 1.00 50.31 95 VAL A C 1
ATOM 682 O O . VAL A 1 95 ? 17.672 -13.690 -24.226 1.00 50.31 95 VAL A O 1
ATOM 685 N N . ALA A 1 96 ? 15.435 -13.450 -24.393 1.00 49.03 96 ALA A N 1
ATOM 686 C CA . ALA A 1 96 ? 15.052 -14.585 -23.559 1.00 49.03 96 ALA A CA 1
ATOM 687 C C . ALA A 1 96 ? 15.837 -15.842 -23.976 1.00 49.03 96 ALA A C 1
ATOM 689 O O . ALA A 1 96 ? 15.532 -16.465 -24.993 1.00 49.03 96 ALA A O 1
ATOM 690 N N . THR A 1 97 ? 16.883 -16.189 -23.226 1.00 49.97 97 THR A N 1
ATOM 691 C CA . THR A 1 97 ? 17.686 -17.399 -23.460 1.00 49.97 97 THR A CA 1
ATOM 692 C C . THR A 1 97 ? 16.987 -18.632 -22.890 1.00 49.97 97 THR A C 1
ATOM 694 O O . THR A 1 97 ? 17.279 -19.761 -23.277 1.00 49.97 97 THR A O 1
ATOM 697 N N . ASP A 1 98 ? 15.999 -18.405 -22.031 1.00 55.31 98 ASP A N 1
ATOM 698 C CA . ASP A 1 98 ? 15.128 -19.356 -21.377 1.00 55.31 98 ASP A CA 1
ATOM 699 C C . ASP A 1 98 ? 13.650 -19.002 -21.637 1.00 55.31 98 ASP A C 1
ATOM 701 O O . ASP A 1 98 ? 13.185 -17.884 -21.420 1.00 55.31 98 ASP A O 1
ATOM 705 N N . GLY A 1 99 ? 12.855 -19.978 -22.089 1.00 58.50 99 GLY A N 1
ATOM 706 C CA . GLY A 1 99 ? 11.446 -19.785 -22.482 1.00 58.50 99 GLY A CA 1
ATOM 707 C C . GLY A 1 99 ? 10.482 -19.328 -21.369 1.00 58.50 99 GLY A C 1
ATOM 708 O O . GLY A 1 99 ? 9.274 -19.263 -21.595 1.00 58.50 99 GLY A O 1
ATOM 709 N N . ASN A 1 100 ? 10.987 -19.023 -20.169 1.00 62.44 100 ASN A N 1
ATOM 710 C CA . ASN A 1 100 ? 10.223 -18.523 -19.027 1.00 62.44 100 ASN A CA 1
ATOM 711 C C . ASN A 1 100 ? 10.254 -16.991 -18.887 1.00 62.44 100 ASN A C 1
ATOM 713 O O . ASN A 1 100 ? 9.354 -16.447 -18.248 1.00 62.44 100 ASN A O 1
ATOM 717 N N . ALA A 1 101 ? 11.218 -16.294 -19.498 1.00 62.22 101 ALA A N 1
ATOM 718 C CA . ALA A 1 101 ? 11.371 -14.841 -19.368 1.00 62.22 101 ALA A CA 1
ATOM 719 C C . ALA A 1 101 ? 10.116 -14.029 -19.778 1.00 62.22 101 ALA A C 1
ATOM 721 O O . ALA A 1 101 ? 9.676 -13.196 -18.984 1.00 62.22 101 ALA A O 1
ATOM 722 N N . PRO A 1 102 ? 9.423 -14.317 -20.903 1.00 66.44 102 PRO A N 1
ATOM 723 C CA . PRO A 1 102 ? 8.180 -13.613 -21.245 1.00 66.44 102 PRO A CA 1
ATOM 724 C C . PRO A 1 102 ? 7.078 -13.777 -20.185 1.00 66.44 102 PRO A C 1
ATOM 726 O O . PRO A 1 102 ? 6.263 -12.885 -19.970 1.00 66.44 102 PRO A O 1
ATOM 729 N N . ARG A 1 103 ? 7.065 -14.915 -19.476 1.00 79.88 103 ARG A N 1
ATOM 730 C CA . ARG A 1 103 ? 6.042 -15.228 -18.466 1.00 79.88 103 ARG A CA 1
ATOM 731 C C . ARG A 1 103 ? 6.257 -14.432 -17.181 1.00 79.88 103 ARG A C 1
ATOM 733 O O . ARG A 1 103 ? 5.278 -14.071 -16.529 1.00 79.88 103 ARG A O 1
ATOM 740 N N . LEU A 1 104 ? 7.508 -14.172 -16.802 1.00 86.62 104 LEU A N 1
ATOM 741 C CA . LEU A 1 104 ? 7.833 -13.370 -15.620 1.00 86.62 104 LEU A CA 1
ATOM 742 C C . LEU A 1 104 ? 7.559 -11.886 -15.866 1.00 86.62 104 LEU A C 1
ATOM 744 O O . LEU A 1 104 ? 6.977 -11.236 -14.997 1.00 86.62 104 LEU A O 1
ATOM 748 N N . ALA A 1 105 ? 7.849 -11.390 -17.070 1.00 87.06 105 ALA A N 1
ATOM 749 C CA . ALA A 1 105 ? 7.521 -10.022 -17.446 1.00 87.06 105 ALA A CA 1
ATOM 750 C C . ALA A 1 105 ? 6.002 -9.752 -17.395 1.00 87.06 105 ALA A C 1
ATOM 752 O O . ALA A 1 105 ? 5.534 -8.789 -16.780 1.00 87.06 105 ALA A O 1
ATOM 753 N N . ASP A 1 106 ? 5.205 -10.672 -17.947 1.00 89.31 106 ASP A N 1
ATOM 754 C CA . ASP A 1 106 ? 3.743 -10.644 -17.828 1.00 89.31 106 ASP A CA 1
ATOM 755 C C . ASP A 1 106 ? 3.275 -10.731 -16.370 1.00 89.31 106 ASP A C 1
ATOM 757 O O . ASP A 1 106 ? 2.287 -10.105 -15.979 1.00 89.31 106 ASP A O 1
ATOM 761 N N . THR A 1 107 ? 3.970 -11.514 -15.544 1.00 91.50 107 THR A N 1
ATOM 762 C CA . THR A 1 107 ? 3.644 -11.665 -14.121 1.00 91.50 107 THR A CA 1
ATOM 763 C C . THR A 1 107 ? 3.882 -10.365 -13.354 1.00 91.50 107 THR A C 1
ATOM 765 O O . THR A 1 107 ? 3.039 -9.987 -12.538 1.00 91.50 107 THR A O 1
ATOM 768 N N . ALA A 1 108 ? 4.962 -9.638 -13.654 1.00 91.94 108 ALA A N 1
ATOM 769 C CA . ALA A 1 108 ? 5.229 -8.326 -13.068 1.00 91.94 108 ALA A CA 1
ATOM 770 C C . ALA A 1 108 ? 4.140 -7.303 -13.436 1.00 91.94 108 ALA A C 1
ATOM 772 O O . ALA A 1 108 ? 3.640 -6.591 -12.568 1.00 91.94 108 ALA A O 1
ATOM 773 N N . HIS A 1 109 ? 3.678 -7.285 -14.690 1.00 92.38 109 HIS A N 1
ATOM 774 C CA . HIS A 1 109 ? 2.526 -6.458 -15.068 1.00 92.38 109 HIS A CA 1
ATOM 775 C C . HIS A 1 109 ? 1.264 -6.839 -14.293 1.00 92.38 109 HIS A C 1
ATOM 777 O O . HIS A 1 109 ? 0.545 -5.973 -13.795 1.00 92.38 109 HIS A O 1
ATOM 783 N N . ARG A 1 110 ? 0.974 -8.141 -14.186 1.00 93.81 110 ARG A N 1
ATOM 784 C CA . ARG A 1 110 ? -0.225 -8.627 -13.493 1.00 93.81 110 ARG A CA 1
ATOM 785 C C . ARG A 1 110 ? -0.217 -8.264 -12.016 1.00 93.81 110 ARG A C 1
ATOM 787 O O . ARG A 1 110 ? -1.264 -7.860 -11.521 1.00 93.81 110 ARG A O 1
ATOM 794 N N . VAL A 1 111 ? 0.917 -8.391 -11.320 1.00 94.56 111 VAL A N 1
ATOM 795 C CA . VAL A 1 111 ? 0.977 -8.045 -9.892 1.00 94.56 111 VAL A CA 1
ATOM 796 C C . VAL A 1 111 ? 0.743 -6.547 -9.674 1.00 94.56 111 VAL A C 1
ATOM 798 O O . VAL A 1 111 ? -0.078 -6.202 -8.832 1.00 94.56 111 VAL A O 1
ATOM 801 N N . LEU A 1 112 ? 1.328 -5.675 -10.507 1.00 94.56 112 LEU A N 1
ATOM 802 C CA . LEU A 1 112 ? 1.085 -4.225 -10.443 1.00 94.56 112 LEU A CA 1
ATOM 803 C C . LEU A 1 112 ? -0.387 -3.873 -10.710 1.00 94.56 112 LEU A C 1
ATOM 805 O O . LEU A 1 112 ? -0.959 -3.007 -10.057 1.00 94.56 112 LEU A O 1
ATOM 809 N N . TRP A 1 113 ? -1.051 -4.569 -11.638 1.00 96.12 113 TRP A N 1
ATOM 810 C CA . TRP A 1 113 ? -2.487 -4.372 -11.864 1.00 96.12 113 TRP A CA 1
ATOM 811 C C . TRP A 1 113 ? -3.359 -4.903 -10.721 1.00 96.12 113 TRP A C 1
ATOM 813 O O . TRP A 1 113 ? -4.374 -4.286 -10.391 1.00 96.12 113 TRP A O 1
ATOM 823 N N . LEU A 1 114 ? -2.981 -6.026 -10.105 1.00 95.00 114 LEU A N 1
ATOM 824 C CA . LEU A 1 114 ? -3.672 -6.592 -8.941 1.00 95.00 114 LEU A CA 1
ATOM 825 C C . LEU A 1 114 ? -3.523 -5.724 -7.683 1.00 95.00 114 LEU A C 1
ATOM 827 O O . LEU A 1 114 ? -4.399 -5.771 -6.814 1.00 95.00 114 LEU A O 1
ATOM 831 N N . ASP A 1 115 ? -2.486 -4.890 -7.610 1.00 94.88 115 ASP A N 1
ATOM 832 C CA . ASP A 1 115 ? -2.311 -3.934 -6.520 1.00 94.88 115 ASP A CA 1
ATOM 833 C C . ASP A 1 115 ? -3.406 -2.854 -6.508 1.00 94.88 115 ASP A C 1
ATOM 835 O O . ASP A 1 115 ? -3.822 -2.434 -5.433 1.00 94.88 115 ASP A O 1
ATOM 839 N N . PHE A 1 116 ? -4.000 -2.472 -7.647 1.00 96.12 116 PHE A N 1
ATOM 840 C CA . PHE A 1 116 ? -5.074 -1.462 -7.678 1.00 96.12 116 PHE A CA 1
ATOM 841 C C . PHE A 1 116 ? -6.336 -1.834 -6.869 1.00 96.12 116 PHE A C 1
ATOM 843 O O . PHE A 1 116 ? -6.803 -1.030 -6.045 1.00 96.12 116 PHE A O 1
ATOM 850 N N . PRO A 1 117 ? -6.949 -3.020 -7.062 1.00 96.69 117 PRO A N 1
ATOM 851 C CA . PRO A 1 117 ? -8.056 -3.442 -6.213 1.00 96.69 117 PRO A CA 1
ATOM 852 C C . PRO A 1 117 ? -7.602 -3.705 -4.771 1.00 96.69 117 PRO A C 1
ATOM 854 O O . PRO A 1 117 ? -8.350 -3.383 -3.843 1.00 96.69 117 PRO A O 1
ATOM 857 N N . PHE A 1 118 ? -6.385 -4.220 -4.555 1.00 97.25 118 PHE A N 1
ATOM 858 C CA . PHE A 1 118 ? -5.849 -4.448 -3.210 1.00 97.25 118 PHE A CA 1
ATOM 859 C C . PHE A 1 118 ? -5.687 -3.143 -2.419 1.00 97.25 118 PHE A C 1
ATOM 861 O O . PHE A 1 118 ? -6.178 -3.051 -1.289 1.00 97.25 118 PHE A O 1
ATOM 868 N N . MET A 1 119 ? -5.086 -2.113 -3.020 1.00 96.12 119 MET A N 1
ATOM 869 C CA . MET A 1 119 ? -4.856 -0.827 -2.369 1.00 96.12 119 MET A CA 1
ATOM 870 C C . MET A 1 119 ? -6.150 -0.107 -2.028 1.00 96.12 119 MET A C 1
ATOM 872 O O . MET A 1 119 ? -6.296 0.454 -0.939 1.00 96.12 119 MET A O 1
ATOM 876 N N . THR A 1 120 ? -7.140 -0.208 -2.915 1.00 95.38 120 THR A N 1
ATOM 877 C CA . THR A 1 120 ? -8.485 0.310 -2.667 1.00 95.38 120 THR A CA 1
ATOM 878 C C . THR A 1 120 ? -9.111 -0.402 -1.467 1.00 95.38 120 THR A C 1
ATOM 880 O O . THR A 1 120 ? -9.631 0.245 -0.553 1.00 95.38 120 THR A O 1
ATOM 883 N N . ALA A 1 121 ? -9.023 -1.734 -1.432 1.00 96.31 121 ALA A N 1
ATOM 884 C CA . ALA A 1 121 ? -9.600 -2.544 -0.370 1.00 96.31 121 ALA A CA 1
ATOM 885 C C . ALA A 1 121 ? -8.954 -2.265 0.997 1.00 96.31 121 ALA A C 1
ATOM 887 O O . ALA A 1 121 ? -9.671 -1.978 1.965 1.00 96.31 121 ALA A O 1
ATOM 888 N N . TYR A 1 122 ? -7.616 -2.287 1.102 1.00 97.88 122 TYR A N 1
ATOM 889 C CA . TYR A 1 122 ? -6.963 -2.030 2.388 1.00 97.88 122 TYR A CA 1
ATOM 890 C C . TYR A 1 122 ? -7.158 -0.580 2.841 1.00 97.88 122 TYR A C 1
ATOM 892 O O . TYR A 1 122 ? -7.354 -0.356 4.034 1.00 97.88 122 TYR A O 1
ATOM 900 N N . THR A 1 123 ? -7.170 0.400 1.929 1.00 98.12 123 THR A N 1
ATOM 901 C CA . THR A 1 123 ? -7.376 1.816 2.279 1.00 98.12 123 THR A CA 1
ATOM 902 C C . THR A 1 123 ? -8.730 2.013 2.948 1.00 98.12 123 THR A C 1
ATOM 904 O O . THR A 1 123 ? -8.819 2.593 4.035 1.00 98.12 123 THR A O 1
ATOM 907 N N . VAL A 1 124 ? -9.786 1.450 2.351 1.00 96.25 124 VAL A N 1
ATOM 908 C CA . VAL A 1 124 ? -11.136 1.473 2.924 1.00 96.25 124 VAL A CA 1
ATOM 909 C C . VAL A 1 124 ? -11.169 0.746 4.268 1.00 96.25 124 VAL A C 1
ATOM 911 O O . VAL A 1 124 ? -11.724 1.272 5.232 1.00 96.25 124 VAL A O 1
ATOM 914 N N . LEU A 1 125 ? -10.552 -0.435 4.373 1.00 97.06 125 LEU A N 1
ATOM 915 C CA . LEU A 1 125 ? -10.495 -1.185 5.629 1.00 97.06 125 LEU A CA 1
ATOM 916 C C . LEU A 1 125 ? -9.830 -0.374 6.754 1.00 97.06 125 LEU A C 1
ATOM 918 O O . LEU A 1 125 ? -10.403 -0.254 7.839 1.00 97.06 125 LEU A O 1
ATOM 922 N N . LEU A 1 126 ? -8.652 0.201 6.504 1.00 97.44 126 LEU A N 1
ATOM 923 C CA . LEU A 1 126 ? -7.916 1.003 7.482 1.00 97.44 126 LEU A CA 1
ATOM 924 C C . LEU A 1 126 ? -8.719 2.239 7.904 1.00 97.44 126 LEU A C 1
ATOM 926 O O . LEU A 1 126 ? -8.869 2.496 9.102 1.00 97.44 126 LEU A O 1
ATOM 930 N N . ALA A 1 127 ? -9.313 2.952 6.942 1.00 96.31 127 ALA A N 1
ATOM 931 C CA . ALA A 1 127 ? -10.174 4.099 7.211 1.00 96.31 127 ALA A CA 1
ATOM 932 C C . ALA A 1 127 ? -11.380 3.718 8.089 1.00 96.31 127 ALA A C 1
ATOM 934 O O . ALA A 1 127 ? -11.684 4.410 9.063 1.00 96.31 127 ALA A O 1
ATOM 935 N N . LEU A 1 128 ? -12.041 2.591 7.805 1.00 94.19 128 LEU A N 1
ATOM 936 C CA . LEU A 1 128 ? -13.174 2.107 8.598 1.00 94.19 128 LEU A CA 1
ATOM 937 C C . LEU A 1 128 ? -12.762 1.704 10.019 1.00 94.19 128 LEU A C 1
ATOM 939 O O . LEU A 1 128 ? -13.475 2.027 10.972 1.00 94.19 128 LEU A O 1
ATOM 943 N N . LEU A 1 129 ? -11.623 1.027 10.187 1.00 95.31 129 LEU A N 1
ATOM 944 C CA . LEU A 1 129 ? -11.113 0.625 11.502 1.00 95.31 129 LEU A CA 1
ATOM 945 C C . LEU A 1 129 ? -10.759 1.845 12.364 1.00 95.31 129 LEU A C 1
ATOM 947 O O . LEU A 1 129 ? -11.196 1.939 13.516 1.00 95.31 129 LEU A O 1
ATOM 951 N N . CYS A 1 130 ? -10.037 2.814 11.798 1.00 94.94 130 CYS A N 1
ATOM 952 C CA . CYS A 1 130 ? -9.724 4.076 12.465 1.00 94.94 130 CYS A CA 1
ATOM 953 C C . CYS A 1 130 ? -10.995 4.869 12.795 1.00 94.94 130 CYS A C 1
ATOM 955 O O . CYS A 1 130 ? -11.176 5.302 13.936 1.00 94.94 130 CYS A O 1
ATOM 957 N N . GLY A 1 131 ? -11.922 4.993 11.842 1.00 92.31 131 GLY A N 1
ATOM 958 C CA . GLY A 1 131 ? -13.201 5.674 12.039 1.00 92.31 131 GLY A CA 1
ATOM 959 C C . GLY A 1 131 ? -14.036 5.034 13.150 1.00 92.31 131 GLY A C 1
ATOM 960 O O . GLY A 1 131 ? -14.589 5.735 14.001 1.00 92.31 131 GLY A O 1
ATOM 961 N N . ARG A 1 132 ? -14.057 3.698 13.221 1.00 91.00 132 ARG A N 1
ATOM 962 C CA . ARG A 1 132 ? -14.788 2.954 14.253 1.00 91.00 132 ARG A CA 1
ATOM 963 C C . ARG A 1 132 ? -14.245 3.193 15.661 1.00 91.00 132 ARG A C 1
ATOM 965 O O . ARG A 1 132 ? -15.044 3.227 16.601 1.00 91.00 132 ARG A O 1
ATOM 972 N N . LEU A 1 133 ? -12.929 3.351 15.814 1.00 90.44 133 LEU A N 1
ATOM 973 C CA . LEU A 1 133 ? -12.295 3.699 17.092 1.00 90.44 133 LEU A CA 1
ATOM 974 C C . LEU A 1 133 ? -12.445 5.193 17.419 1.00 90.44 133 LEU A C 1
ATOM 976 O O . LEU A 1 133 ? -12.641 5.546 18.578 1.00 90.44 133 LEU A O 1
ATOM 980 N N . ALA A 1 134 ? -12.438 6.075 16.416 1.00 89.81 134 ALA A N 1
ATOM 981 C CA . ALA A 1 134 ? -12.703 7.506 16.594 1.00 89.81 134 ALA A CA 1
ATOM 982 C C . ALA A 1 134 ? -14.153 7.819 17.016 1.00 89.81 134 ALA A C 1
ATOM 984 O O . ALA A 1 134 ? -14.412 8.839 17.668 1.00 89.81 134 ALA A O 1
ATOM 985 N N . ALA A 1 135 ? -15.104 6.978 16.607 1.00 87.88 135 ALA A N 1
ATOM 986 C CA . ALA A 1 135 ? -16.513 7.076 16.985 1.00 87.88 135 ALA A CA 1
ATOM 987 C C . ALA A 1 135 ? -16.804 6.490 18.375 1.00 87.88 135 ALA A C 1
ATOM 989 O O . ALA A 1 135 ? -17.851 6.763 18.952 1.00 87.88 135 ALA A O 1
ATOM 990 N N . ASP A 1 136 ? -15.889 5.695 18.927 1.00 86.31 136 ASP A N 1
ATOM 991 C CA . ASP A 1 136 ? -16.090 5.049 20.214 1.00 86.31 136 ASP A CA 1
ATOM 992 C C . ASP A 1 136 ? -15.917 6.049 21.368 1.00 86.31 136 ASP A C 1
ATOM 994 O O . ASP A 1 136 ? -14.842 6.610 21.590 1.00 86.31 136 ASP A O 1
ATOM 998 N N . GLU A 1 137 ? -16.996 6.259 22.124 1.00 85.06 137 GLU A N 1
ATOM 999 C CA . GLU A 1 137 ? -17.109 7.283 23.173 1.00 85.06 137 GLU A CA 1
ATOM 1000 C C . GLU A 1 137 ? -16.101 7.131 24.319 1.00 85.06 137 GLU A C 1
ATOM 1002 O O . GLU A 1 137 ? -15.851 8.077 25.079 1.00 85.06 137 GLU A O 1
ATOM 1007 N N . ARG A 1 138 ? -15.501 5.940 24.445 1.00 86.12 138 ARG A N 1
ATOM 1008 C CA . ARG A 1 138 ? -14.452 5.645 25.427 1.00 86.12 138 ARG A CA 1
ATOM 1009 C C . ARG A 1 138 ? -13.142 6.359 25.091 1.00 86.12 138 ARG A C 1
ATOM 1011 O O . ARG A 1 138 ? -12.300 6.533 25.979 1.00 86.12 138 ARG A O 1
ATOM 1018 N N . TYR A 1 139 ? -12.952 6.778 23.840 1.00 85.69 139 TYR A N 1
ATOM 1019 C CA . TYR A 1 139 ? -11.825 7.603 23.421 1.00 85.69 139 TYR A CA 1
ATOM 1020 C C . TYR A 1 139 ? -12.238 9.078 23.360 1.00 85.69 139 TYR A C 1
ATOM 1022 O O . TYR A 1 139 ? -13.207 9.464 22.712 1.00 85.69 139 TYR A O 1
ATOM 1030 N N . ARG A 1 140 ? -11.471 9.932 24.044 1.00 89.19 140 ARG A N 1
ATOM 1031 C CA . ARG A 1 140 ? -11.688 11.385 24.116 1.00 89.19 140 ARG A CA 1
ATOM 1032 C C . ARG A 1 140 ? -10.368 12.135 23.927 1.00 89.19 140 ARG A C 1
ATOM 1034 O O . ARG A 1 140 ? -9.295 11.544 24.076 1.00 89.19 140 ARG A O 1
ATOM 1041 N N . GLY A 1 141 ? -10.461 13.426 23.602 1.00 92.81 141 GLY A N 1
ATOM 1042 C CA . GLY A 1 141 ? -9.309 14.314 23.418 1.00 92.81 141 GLY A CA 1
ATOM 1043 C C . GLY A 1 141 ? -8.324 13.799 22.365 1.00 92.81 141 GLY A C 1
ATOM 1044 O O . GLY A 1 141 ? -8.738 13.271 21.332 1.00 92.81 141 GLY A O 1
ATOM 1045 N N . ALA A 1 142 ? -7.026 13.887 22.671 1.00 92.50 142 ALA A N 1
ATOM 1046 C CA . ALA A 1 142 ? -5.930 13.530 21.765 1.00 92.50 142 ALA A CA 1
ATOM 1047 C C . ALA A 1 142 ? -6.053 12.128 21.143 1.00 92.50 142 ALA A C 1
ATOM 1049 O O . ALA A 1 142 ? -5.735 11.945 19.974 1.00 92.50 142 ALA A O 1
ATOM 1050 N N . ARG A 1 143 ? -6.579 11.138 21.878 1.00 91.81 143 ARG A N 1
ATOM 1051 C CA . ARG A 1 143 ? -6.763 9.771 21.355 1.00 91.81 143 ARG A CA 1
ATOM 1052 C C . ARG A 1 143 ? -7.819 9.704 20.256 1.00 91.81 143 ARG A C 1
ATOM 1054 O O . ARG A 1 143 ? -7.620 9.032 19.252 1.00 91.81 143 ARG A O 1
ATOM 1061 N N . ARG A 1 144 ? -8.931 10.422 20.431 1.00 91.50 144 ARG A N 1
ATOM 1062 C CA . ARG A 1 144 ? -9.966 10.527 19.396 1.00 91.50 144 ARG A CA 1
ATOM 1063 C C . ARG A 1 144 ? -9.419 11.248 18.166 1.00 91.50 144 ARG A C 1
ATOM 1065 O O . ARG A 1 144 ? -9.680 10.812 17.050 1.00 91.50 144 ARG A O 1
ATOM 1072 N N . THR A 1 145 ? -8.643 12.313 18.377 1.00 93.62 145 THR A N 1
ATOM 1073 C CA . THR A 1 145 ? -7.955 13.034 17.299 1.00 93.62 145 THR A CA 1
ATOM 1074 C C . THR A 1 145 ? -6.998 12.117 16.546 1.00 93.62 145 THR A C 1
ATO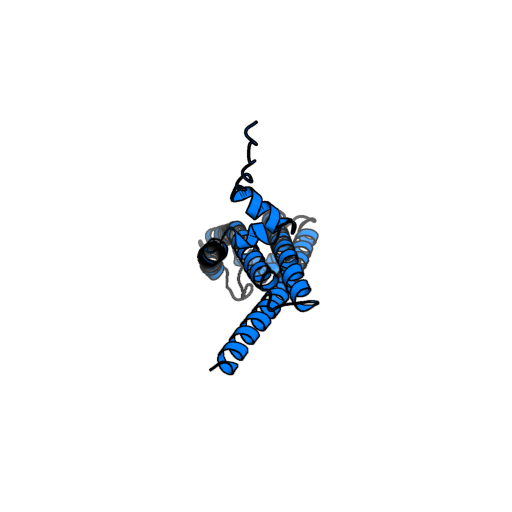M 1076 O O . THR A 1 145 ? -7.087 12.060 15.329 1.00 93.62 145 THR A O 1
ATOM 1079 N N . ALA A 1 146 ? -6.181 11.320 17.240 1.00 95.62 146 ALA A N 1
ATOM 1080 C CA . ALA A 1 146 ? -5.266 10.370 16.609 1.00 95.62 146 ALA A CA 1
ATOM 1081 C C . ALA A 1 146 ? -5.999 9.372 15.696 1.00 95.62 146 ALA A C 1
ATOM 1083 O O . ALA A 1 146 ? -5.604 9.192 14.549 1.00 95.62 146 ALA A O 1
ATOM 1084 N N . PHE A 1 147 ? -7.112 8.778 16.147 1.00 92.88 147 PHE A N 1
ATOM 1085 C CA . PHE A 1 147 ? -7.908 7.884 15.293 1.00 92.88 147 PHE A CA 1
ATOM 1086 C C . PHE A 1 147 ? -8.549 8.601 14.100 1.00 92.88 147 PHE A C 1
ATOM 1088 O O . PHE A 1 147 ? -8.614 8.022 13.021 1.00 92.88 147 PHE A O 1
ATOM 1095 N N . ARG A 1 148 ? -8.975 9.862 14.247 1.00 92.50 148 ARG A N 1
ATOM 1096 C CA . ARG A 1 148 ? -9.447 10.673 13.109 1.00 92.50 148 ARG A CA 1
ATOM 1097 C C . ARG A 1 148 ? -8.327 10.952 12.110 1.00 92.50 148 ARG A C 1
ATOM 1099 O O . ARG A 1 148 ? -8.536 10.783 10.914 1.00 92.50 148 ARG A O 1
ATOM 1106 N N . SER A 1 149 ? -7.139 11.309 12.592 1.00 95.06 149 SER A N 1
ATOM 1107 C CA . SER A 1 149 ? -5.948 11.465 11.755 1.00 95.06 149 SER A CA 1
ATOM 1108 C C . SER A 1 149 ? -5.576 10.156 11.058 1.00 95.06 149 SER A C 1
ATOM 1110 O O . SER A 1 149 ? -5.171 10.194 9.905 1.00 95.06 149 SER A O 1
ATOM 1112 N N . GLY A 1 150 ? -5.798 9.004 11.700 1.00 95.69 150 GLY A N 1
ATOM 1113 C CA . GLY A 1 150 ? -5.635 7.683 11.088 1.00 95.69 150 GLY A CA 1
ATOM 1114 C C . GLY A 1 150 ? -6.533 7.452 9.866 1.00 95.69 150 GLY A C 1
ATOM 1115 O O . GLY A 1 150 ? -6.088 6.841 8.901 1.00 95.69 150 GLY A O 1
ATOM 1116 N N . VAL A 1 151 ? -7.758 7.997 9.853 1.00 95.19 151 VAL A N 1
ATOM 1117 C CA . VAL A 1 151 ? -8.642 7.943 8.671 1.00 95.19 151 VAL A CA 1
ATOM 1118 C C . VAL A 1 151 ? -8.034 8.719 7.504 1.00 95.19 151 VAL A C 1
ATOM 1120 O O . VAL A 1 151 ? -7.955 8.196 6.398 1.00 95.19 151 VAL A O 1
ATOM 1123 N N . ALA A 1 152 ? -7.575 9.949 7.748 1.00 95.62 152 ALA A N 1
ATOM 1124 C CA . ALA A 1 152 ? -6.929 10.760 6.716 1.00 95.62 152 ALA A CA 1
ATOM 1125 C C . ALA A 1 152 ? -5.619 10.117 6.231 1.00 95.62 152 ALA A C 1
ATOM 1127 O O . ALA A 1 152 ? -5.386 10.020 5.030 1.00 95.62 152 ALA A O 1
ATOM 1128 N N . ALA A 1 153 ? -4.802 9.611 7.159 1.00 97.94 153 ALA A N 1
ATOM 1129 C CA . ALA A 1 153 ? -3.560 8.912 6.852 1.00 97.94 153 ALA A CA 1
ATOM 1130 C C . ALA A 1 153 ? -3.790 7.667 5.984 1.00 97.94 153 ALA A C 1
ATOM 1132 O O . ALA A 1 153 ? -2.986 7.411 5.095 1.00 97.94 153 ALA A O 1
ATOM 1133 N N . ALA A 1 154 ? -4.887 6.925 6.190 1.00 97.88 154 ALA A N 1
ATOM 1134 C CA . ALA A 1 154 ? -5.227 5.772 5.356 1.00 97.88 154 ALA A CA 1
ATOM 1135 C C . ALA A 1 154 ? -5.453 6.183 3.894 1.00 97.88 154 ALA A C 1
ATOM 1137 O O . ALA A 1 154 ? -4.899 5.562 2.994 1.00 97.88 154 ALA A O 1
ATOM 1138 N N . TRP A 1 155 ? -6.203 7.264 3.656 1.00 97.81 155 TRP A N 1
ATOM 1139 C CA . TRP A 1 155 ? -6.418 7.789 2.304 1.00 97.81 155 TRP A CA 1
ATOM 1140 C C . TRP A 1 155 ? -5.130 8.303 1.661 1.00 97.81 155 TRP A C 1
ATOM 1142 O O . TRP A 1 155 ? -4.889 8.033 0.489 1.00 97.81 155 TRP A O 1
ATOM 1152 N N . VAL A 1 156 ? -4.279 8.997 2.423 1.00 98.50 156 VAL A N 1
ATOM 1153 C CA . VAL A 1 156 ? -2.969 9.447 1.922 1.00 98.50 156 VAL A CA 1
ATOM 1154 C C . VAL A 1 156 ? -2.074 8.252 1.581 1.00 98.50 156 VAL A C 1
ATOM 1156 O O . VAL A 1 156 ? -1.416 8.279 0.546 1.00 98.50 156 VAL A O 1
ATOM 1159 N N . ALA A 1 157 ? -2.086 7.187 2.389 1.00 98.50 157 ALA A N 1
ATOM 1160 C CA . ALA A 1 157 ? -1.350 5.960 2.094 1.00 98.50 157 ALA A CA 1
ATOM 1161 C C . ALA A 1 157 ? -1.840 5.301 0.796 1.00 98.50 157 ALA A C 1
ATOM 1163 O O . ALA A 1 157 ? -1.020 4.980 -0.055 1.00 98.50 157 ALA A O 1
ATOM 1164 N N . GLY A 1 158 ? -3.159 5.184 0.603 1.00 98.25 158 GLY A N 1
ATOM 1165 C CA . GLY A 1 158 ? -3.735 4.646 -0.632 1.00 98.25 158 GLY A CA 1
ATOM 1166 C C . GLY A 1 158 ? -3.416 5.483 -1.874 1.00 98.25 158 GLY A C 1
ATOM 1167 O O . GLY A 1 158 ? -3.136 4.934 -2.935 1.00 98.25 158 GLY A O 1
ATOM 1168 N N . LEU A 1 159 ? -3.403 6.816 -1.754 1.00 98.31 159 LEU A N 1
ATOM 1169 C CA . LEU A 1 159 ? -2.984 7.704 -2.846 1.00 98.31 159 LEU A CA 1
ATOM 1170 C C . LEU A 1 159 ? -1.489 7.579 -3.155 1.00 98.31 159 LEU A C 1
ATOM 1172 O O . LEU A 1 159 ? -1.104 7.615 -4.322 1.00 98.31 159 LEU A O 1
ATOM 1176 N N . ALA A 1 160 ? -0.651 7.424 -2.128 1.00 98.44 160 ALA A N 1
ATOM 1177 C CA . ALA A 1 160 ? 0.771 7.164 -2.308 1.00 98.44 160 ALA A CA 1
ATOM 1178 C C . ALA A 1 160 ? 1.002 5.808 -3.000 1.00 98.44 160 ALA A C 1
ATOM 1180 O O . ALA A 1 160 ? 1.828 5.718 -3.899 1.00 98.44 160 ALA A O 1
ATOM 1181 N N . ASP A 1 161 ? 0.225 4.780 -2.662 1.00 98.38 161 ASP A N 1
ATOM 1182 C CA . ASP A 1 161 ? 0.288 3.466 -3.312 1.00 98.38 161 ASP A CA 1
ATOM 1183 C C . ASP A 1 161 ? -0.150 3.505 -4.784 1.00 98.38 161 ASP A C 1
ATOM 1185 O O . ASP A 1 161 ? 0.537 2.988 -5.661 1.00 98.38 161 ASP A O 1
ATOM 1189 N N . LEU A 1 162 ? -1.237 4.226 -5.079 1.00 98.12 162 LEU A N 1
ATOM 1190 C CA . LEU A 1 162 ? -1.683 4.494 -6.450 1.00 98.12 162 LEU A CA 1
ATOM 1191 C C . LEU A 1 162 ? -0.590 5.196 -7.266 1.00 98.12 162 LEU A C 1
ATOM 1193 O O . LEU A 1 162 ? -0.308 4.825 -8.404 1.00 98.12 162 LEU A O 1
ATOM 1197 N N . SER A 1 163 ? 0.012 6.227 -6.675 1.00 98.25 163 SER A N 1
ATOM 1198 C CA . SER A 1 163 ? 1.088 7.016 -7.272 1.00 98.25 163 SER A CA 1
ATOM 1199 C C . SER A 1 163 ? 2.321 6.163 -7.587 1.00 98.25 163 SER A C 1
ATOM 1201 O O . SER A 1 163 ? 2.886 6.273 -8.676 1.00 98.25 163 SER A O 1
ATOM 1203 N N . GLU A 1 164 ? 2.715 5.287 -6.663 1.00 97.56 164 GLU A N 1
ATOM 1204 C CA . GLU A 1 164 ? 3.819 4.346 -6.857 1.00 97.56 164 GLU A CA 1
ATOM 1205 C C . GLU A 1 164 ? 3.526 3.332 -7.966 1.00 97.56 164 GLU A C 1
ATOM 1207 O O . GLU A 1 164 ? 4.336 3.191 -8.881 1.00 97.56 164 GLU A O 1
ATOM 1212 N N . ASN A 1 165 ? 2.356 2.693 -7.947 1.00 96.94 165 ASN A N 1
ATOM 1213 C CA . ASN A 1 165 ? 1.980 1.708 -8.961 1.00 96.94 165 ASN A CA 1
ATOM 1214 C C . ASN A 1 165 ? 1.936 2.311 -10.375 1.00 96.94 165 ASN A C 1
ATOM 1216 O O . ASN A 1 165 ? 2.419 1.701 -11.329 1.00 96.94 165 ASN A O 1
ATOM 1220 N N . ILE A 1 166 ? 1.436 3.544 -10.527 1.00 97.62 166 ILE A N 1
ATOM 1221 C CA . ILE A 1 166 ? 1.485 4.267 -11.809 1.00 97.62 166 ILE A CA 1
ATOM 1222 C C . ILE A 1 166 ? 2.933 4.522 -12.245 1.00 97.62 166 ILE A C 1
ATOM 1224 O O . ILE A 1 166 ? 3.249 4.388 -13.429 1.00 97.62 166 ILE A O 1
ATOM 1228 N N . ALA A 1 167 ? 3.810 4.914 -11.319 1.00 97.50 167 ALA A N 1
ATOM 1229 C CA . ALA A 1 167 ? 5.210 5.167 -11.635 1.00 97.50 167 ALA A CA 1
ATOM 1230 C C . ALA A 1 167 ? 5.938 3.892 -12.070 1.00 97.50 167 ALA A C 1
ATOM 1232 O O . ALA A 1 167 ? 6.689 3.945 -13.039 1.00 97.50 167 ALA A O 1
ATOM 1233 N N . HIS A 1 168 ? 5.663 2.752 -11.433 1.00 96.69 168 HIS A N 1
ATOM 1234 C CA . HIS A 1 168 ? 6.194 1.463 -11.869 1.00 96.69 168 HIS A CA 1
ATOM 1235 C C . HIS A 1 168 ? 5.660 1.030 -13.227 1.00 96.69 168 HIS A C 1
ATOM 1237 O O . HIS A 1 168 ? 6.462 0.676 -14.080 1.00 96.69 168 HIS A O 1
ATOM 1243 N N . LEU A 1 169 ? 4.352 1.126 -13.479 1.00 95.62 169 LEU A N 1
ATOM 1244 C CA . LEU A 1 169 ? 3.803 0.813 -14.803 1.00 95.62 169 LEU A CA 1
ATOM 1245 C C . LEU A 1 169 ? 4.474 1.653 -15.899 1.00 95.62 169 LEU A C 1
ATOM 1247 O O . LEU A 1 169 ? 4.894 1.117 -16.916 1.00 95.62 169 LEU A O 1
ATOM 1251 N N . LYS A 1 170 ? 4.669 2.956 -15.661 1.00 95.88 170 LYS A N 1
ATOM 1252 C CA . LYS A 1 170 ? 5.411 3.817 -16.593 1.00 95.88 170 LYS A CA 1
ATOM 1253 C C . LYS A 1 170 ? 6.886 3.446 -16.702 1.00 95.88 170 LYS A C 1
ATOM 1255 O O . LYS A 1 170 ? 7.453 3.569 -17.781 1.00 95.88 170 LYS A O 1
ATOM 1260 N N . LEU A 1 171 ? 7.517 3.035 -15.603 1.00 94.94 171 LEU A N 1
ATOM 1261 C CA . LEU A 1 171 ? 8.917 2.619 -15.594 1.00 94.94 171 LEU A CA 1
ATOM 1262 C C . LEU A 1 171 ? 9.130 1.404 -16.498 1.00 94.94 171 LEU A C 1
ATOM 1264 O O . LEU A 1 171 ? 10.115 1.379 -17.229 1.00 94.94 171 LEU A O 1
ATOM 1268 N N . LEU A 1 172 ? 8.197 0.448 -16.491 1.00 91.88 172 LEU A N 1
ATOM 1269 C CA . LEU A 1 172 ? 8.249 -0.732 -17.356 1.00 91.88 172 LEU A CA 1
ATOM 1270 C C . LEU A 1 172 ? 8.278 -0.374 -18.852 1.00 91.88 172 LEU A C 1
ATOM 1272 O O . LEU A 1 172 ? 8.964 -1.050 -19.619 1.00 91.88 172 LEU A O 1
ATOM 1276 N N . ASP A 1 173 ? 7.600 0.708 -19.247 1.00 90.69 173 ASP A N 1
ATOM 1277 C CA . ASP A 1 173 ? 7.562 1.212 -20.628 1.00 90.69 173 ASP A CA 1
ATOM 1278 C C . ASP A 1 173 ? 8.736 2.148 -20.974 1.00 90.69 173 ASP A C 1
ATOM 1280 O O . ASP A 1 173 ? 9.048 2.367 -22.144 1.00 90.69 173 ASP A O 1
ATOM 1284 N N . GLN A 1 174 ? 9.360 2.766 -19.966 1.00 92.19 174 GLN A N 1
ATOM 1285 C CA . GLN A 1 174 ? 10.276 3.904 -20.133 1.00 92.19 174 GLN A CA 1
ATOM 1286 C C . GLN A 1 174 ? 11.671 3.660 -19.551 1.00 92.19 174 GLN A C 1
ATOM 1288 O O . GLN A 1 174 ? 12.428 4.617 -19.365 1.00 92.19 174 GLN A O 1
ATOM 1293 N N . LEU A 1 175 ? 12.021 2.400 -19.281 1.00 89.56 175 LEU A N 1
ATOM 1294 C CA . LEU A 1 175 ? 13.231 1.992 -18.562 1.00 89.56 175 LEU A CA 1
ATOM 1295 C C . LEU A 1 175 ? 14.539 2.525 -19.173 1.00 89.56 175 LEU A C 1
ATOM 1297 O O . LEU A 1 175 ? 15.479 2.837 -18.442 1.00 89.56 175 LEU A O 1
ATOM 1301 N N . ASP A 1 176 ? 14.591 2.664 -20.499 1.00 90.06 176 ASP A N 1
ATOM 1302 C CA . ASP A 1 176 ? 15.766 3.153 -21.239 1.00 90.06 176 ASP A CA 1
ATOM 1303 C C . ASP A 1 176 ? 15.691 4.636 -21.618 1.00 90.06 176 ASP A C 1
ATOM 1305 O O . ASP A 1 176 ? 16.505 5.141 -22.392 1.00 90.06 176 ASP A O 1
ATOM 1309 N N . THR A 1 177 ? 14.723 5.364 -21.065 1.00 92.38 177 THR A N 1
ATOM 1310 C CA . THR A 1 177 ? 14.567 6.800 -21.301 1.00 92.38 177 THR A CA 1
ATOM 1311 C C . THR A 1 177 ? 15.117 7.617 -20.127 1.00 92.38 177 THR A C 1
ATOM 1313 O O . THR A 1 177 ? 15.151 7.128 -18.995 1.00 92.38 177 THR A O 1
ATOM 1316 N N . PRO A 1 178 ? 15.448 8.908 -20.331 1.00 91.44 178 PRO A N 1
ATOM 1317 C CA . PRO A 1 178 ? 15.828 9.799 -19.231 1.00 91.44 178 PRO A CA 1
ATOM 1318 C C . PRO A 1 178 ? 14.758 9.943 -18.131 1.00 91.44 178 PRO A C 1
ATOM 1320 O O . PRO A 1 178 ? 15.065 10.385 -17.027 1.00 91.44 178 PRO A O 1
ATOM 1323 N N . ALA A 1 179 ? 13.498 9.583 -18.407 1.00 93.81 179 ALA A N 1
ATOM 1324 C CA . ALA A 1 179 ? 12.417 9.647 -17.427 1.00 93.81 179 ALA A CA 1
ATOM 1325 C C . ALA A 1 179 ? 12.514 8.551 -16.348 1.00 93.81 179 ALA A C 1
ATOM 1327 O O . ALA A 1 179 ? 11.945 8.726 -15.267 1.00 93.81 179 ALA A O 1
ATOM 1328 N N . ALA A 1 180 ? 13.247 7.458 -16.599 1.00 95.00 180 ALA A N 1
ATOM 1329 C CA . ALA A 1 180 ? 13.368 6.328 -15.677 1.00 95.00 180 ALA A CA 1
ATOM 1330 C C . ALA A 1 180 ? 13.887 6.752 -14.292 1.00 95.00 180 ALA A C 1
ATOM 1332 O O . ALA A 1 180 ? 13.337 6.329 -13.276 1.00 95.00 180 ALA A O 1
ATOM 1333 N N . ASP A 1 181 ? 14.877 7.652 -14.237 1.00 94.94 181 ASP A N 1
ATOM 1334 C CA . ASP A 1 181 ? 15.446 8.150 -12.975 1.00 94.94 181 ASP A CA 1
ATOM 1335 C C . ASP A 1 181 ? 14.404 8.849 -12.107 1.00 94.94 181 ASP A C 1
ATOM 1337 O O . ASP A 1 181 ? 14.337 8.640 -10.892 1.00 94.94 181 ASP A O 1
ATOM 1341 N N . MET A 1 182 ? 13.557 9.666 -12.732 1.00 96.81 182 MET A N 1
ATOM 1342 C CA . MET A 1 182 ? 12.468 10.340 -12.038 1.00 96.81 182 MET A CA 1
ATOM 1343 C C . MET A 1 182 ? 11.414 9.332 -11.567 1.00 96.81 182 MET A C 1
ATOM 1345 O O . MET A 1 182 ? 10.954 9.431 -10.431 1.00 96.81 182 MET A O 1
ATOM 1349 N N . LEU A 1 183 ? 11.045 8.363 -12.411 1.00 97.56 183 LEU A N 1
ATOM 1350 C CA . LEU A 1 183 ? 10.020 7.362 -12.103 1.00 97.56 183 LEU A CA 1
ATOM 1351 C C . LEU A 1 183 ? 10.430 6.457 -10.938 1.00 97.56 183 LEU A C 1
ATOM 1353 O O . LEU A 1 183 ? 9.636 6.281 -10.015 1.00 97.56 183 LEU A O 1
ATOM 1357 N N . VAL A 1 184 ? 11.670 5.956 -10.922 1.00 97.12 184 VAL A N 1
ATOM 1358 C CA . VAL A 1 184 ? 12.185 5.131 -9.814 1.00 97.12 184 VAL A CA 1
ATOM 1359 C C . VAL A 1 184 ? 12.206 5.921 -8.508 1.00 97.12 184 VAL A C 1
ATOM 1361 O O . VAL A 1 184 ? 11.724 5.440 -7.483 1.00 97.12 184 VAL A O 1
ATOM 1364 N N . ARG A 1 185 ? 12.713 7.161 -8.527 1.00 96.94 185 ARG A N 1
ATOM 1365 C CA . ARG A 1 185 ? 12.733 8.014 -7.326 1.00 96.94 185 ARG A CA 1
ATOM 1366 C C . ARG A 1 185 ? 11.326 8.318 -6.824 1.00 96.94 185 ARG A C 1
ATOM 1368 O O . ARG A 1 185 ? 11.089 8.317 -5.618 1.00 96.94 185 ARG A O 1
ATOM 1375 N N . TRP A 1 186 ? 10.393 8.580 -7.735 1.00 97.69 186 TRP A N 1
ATOM 1376 C CA . TRP A 1 186 ? 9.004 8.864 -7.393 1.00 97.69 186 TRP A CA 1
ATOM 1377 C C . TRP A 1 186 ? 8.296 7.647 -6.796 1.00 97.69 186 TRP A C 1
ATOM 1379 O O . TRP A 1 186 ? 7.599 7.781 -5.785 1.00 97.69 186 TRP A O 1
ATOM 1389 N N . ALA A 1 187 ? 8.510 6.466 -7.381 1.00 97.56 187 ALA A N 1
ATOM 1390 C CA . ALA A 1 187 ? 8.017 5.202 -6.852 1.00 97.56 187 ALA A CA 1
ATOM 1391 C C . ALA A 1 187 ? 8.579 4.940 -5.449 1.00 97.56 187 ALA A C 1
ATOM 1393 O O . ALA A 1 187 ? 7.808 4.685 -4.527 1.00 97.56 187 ALA A O 1
ATOM 1394 N N . TRP A 1 188 ? 9.886 5.135 -5.249 1.00 98.00 188 TRP A N 1
ATOM 1395 C CA . TRP A 1 188 ? 10.543 4.978 -3.949 1.00 98.00 188 TRP A CA 1
ATOM 1396 C C . TRP A 1 188 ? 9.997 5.929 -2.875 1.00 98.00 188 TRP A C 1
ATOM 1398 O O . TRP A 1 188 ? 9.697 5.502 -1.758 1.00 98.00 188 TRP A O 1
ATOM 1408 N N . LEU A 1 189 ? 9.822 7.217 -3.198 1.00 97.88 189 LEU A N 1
ATOM 1409 C CA . LEU A 1 189 ? 9.245 8.201 -2.272 1.00 97.88 189 LEU A CA 1
ATOM 1410 C C . LEU A 1 189 ? 7.803 7.843 -1.903 1.00 97.88 189 LEU A C 1
ATOM 1412 O O . LEU A 1 189 ? 7.427 7.872 -0.730 1.00 97.88 189 LEU A O 1
ATOM 1416 N N . SER A 1 190 ? 7.009 7.478 -2.908 1.00 98.25 190 SER A N 1
ATOM 1417 C CA . SER A 1 190 ? 5.612 7.084 -2.743 1.00 98.25 190 SER A CA 1
ATOM 1418 C C . SER A 1 190 ? 5.490 5.801 -1.901 1.00 98.25 190 SER A C 1
ATOM 1420 O O . SER A 1 190 ? 4.709 5.761 -0.947 1.00 98.25 190 SER A O 1
ATOM 1422 N N . ALA A 1 191 ? 6.329 4.792 -2.162 1.00 97.94 191 ALA A N 1
ATOM 1423 C CA . ALA A 1 191 ? 6.414 3.566 -1.369 1.00 97.94 191 ALA A CA 1
ATOM 1424 C C . ALA A 1 191 ? 6.867 3.838 0.074 1.00 97.94 191 ALA A C 1
ATOM 1426 O O . ALA A 1 191 ? 6.307 3.309 1.033 1.00 97.94 191 ALA A O 1
ATOM 1427 N N . SER A 1 192 ? 7.859 4.701 0.264 1.00 98.00 192 SER A N 1
ATOM 1428 C CA . SER A 1 192 ? 8.338 5.049 1.603 1.00 98.00 192 SER A CA 1
ATOM 1429 C C . SER A 1 192 ? 7.240 5.735 2.423 1.00 98.00 192 SER A C 1
ATOM 1431 O O . SER A 1 192 ? 7.006 5.384 3.586 1.00 98.00 192 SER A O 1
ATOM 1433 N N . LEU A 1 193 ? 6.507 6.669 1.805 1.00 98.19 193 LEU A N 1
ATOM 1434 C CA . LEU A 1 193 ? 5.372 7.345 2.432 1.00 98.19 193 LEU A CA 1
ATOM 1435 C C . LEU A 1 193 ? 4.243 6.365 2.787 1.00 98.19 193 LEU A C 1
ATOM 1437 O O . LEU A 1 193 ? 3.777 6.384 3.930 1.00 98.19 193 LEU A O 1
ATOM 1441 N N . LYS A 1 194 ? 3.823 5.487 1.858 1.00 97.56 194 LYS A N 1
ATOM 1442 C CA . LYS A 1 194 ? 2.730 4.529 2.113 1.00 97.56 194 LYS A CA 1
ATOM 1443 C C . LYS A 1 194 ? 3.074 3.591 3.271 1.00 97.56 194 LYS A C 1
ATOM 1445 O O . LYS A 1 194 ? 2.287 3.474 4.210 1.00 97.56 194 LYS A O 1
ATOM 1450 N N . TRP A 1 195 ? 4.271 2.998 3.268 1.00 97.38 195 TRP A N 1
ATOM 1451 C CA . TRP A 1 195 ? 4.685 2.045 4.299 1.00 97.38 195 TRP A CA 1
ATOM 1452 C C . TRP A 1 195 ? 4.832 2.708 5.671 1.00 97.38 195 TRP A C 1
ATOM 1454 O O . TRP A 1 195 ? 4.408 2.134 6.675 1.00 97.38 1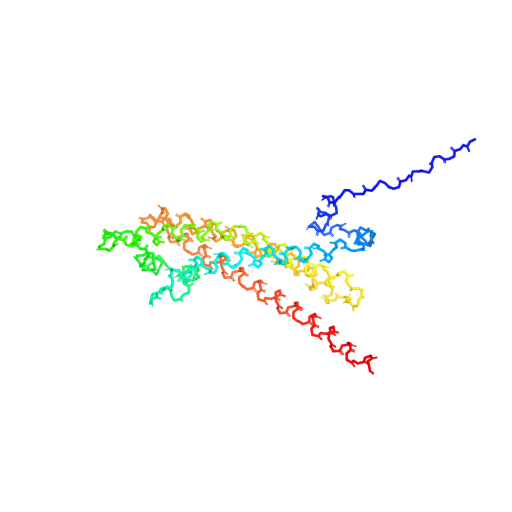95 TRP A O 1
ATOM 1464 N N . THR A 1 196 ? 5.323 3.952 5.720 1.00 98.38 196 THR A N 1
ATOM 1465 C CA . THR A 1 196 ? 5.393 4.734 6.965 1.00 98.38 196 THR A CA 1
ATOM 1466 C C . THR A 1 196 ? 4.000 4.982 7.545 1.00 98.38 196 THR A C 1
ATOM 1468 O O . THR A 1 196 ? 3.758 4.737 8.729 1.00 98.38 196 THR A O 1
ATOM 1471 N N . LEU A 1 197 ? 3.051 5.432 6.720 1.00 98.56 197 LEU A N 1
ATOM 1472 C CA . LEU A 1 197 ? 1.685 5.709 7.168 1.00 98.56 197 LEU A CA 1
ATOM 1473 C C . LEU A 1 197 ? 0.955 4.436 7.605 1.00 98.56 197 LEU A C 1
ATOM 1475 O O . LEU A 1 197 ? 0.317 4.433 8.660 1.00 98.56 197 LEU A O 1
ATOM 1479 N N . ILE A 1 198 ? 1.086 3.344 6.847 1.00 98.31 198 ILE A N 1
ATOM 1480 C CA . ILE A 1 198 ? 0.505 2.043 7.200 1.00 98.31 198 ILE A CA 1
ATOM 1481 C C . ILE A 1 198 ? 1.065 1.554 8.541 1.00 98.31 198 ILE A C 1
ATOM 1483 O O . ILE A 1 198 ? 0.287 1.134 9.399 1.00 98.31 198 ILE A O 1
ATOM 1487 N N . ALA A 1 199 ? 2.376 1.669 8.775 1.00 98.44 199 ALA A N 1
ATOM 1488 C CA . ALA A 1 199 ? 2.996 1.271 10.039 1.00 98.44 199 ALA A CA 1
ATOM 1489 C C . ALA A 1 199 ? 2.476 2.092 11.236 1.00 98.44 199 ALA A C 1
ATOM 1491 O O . ALA A 1 199 ? 2.173 1.535 12.299 1.00 98.44 199 ALA A O 1
ATOM 1492 N N . LEU A 1 200 ? 2.307 3.407 11.065 1.00 98.38 200 LEU A N 1
ATOM 1493 C CA . LEU A 1 200 ? 1.737 4.283 12.094 1.00 98.38 200 LEU A CA 1
ATOM 1494 C C . LEU A 1 200 ? 0.273 3.935 12.393 1.00 98.38 200 LEU A C 1
ATOM 1496 O O . LEU A 1 200 ? -0.118 3.841 13.560 1.00 98.38 200 LEU A O 1
ATOM 1500 N N . ILE A 1 201 ? -0.534 3.697 11.356 1.00 98.31 201 ILE A N 1
ATOM 1501 C CA . ILE A 1 201 ? -1.934 3.284 11.502 1.00 98.31 201 ILE A CA 1
ATOM 1502 C C . ILE A 1 201 ? -2.018 1.931 12.210 1.00 98.31 201 ILE A C 1
ATOM 1504 O O . ILE A 1 201 ? -2.779 1.793 13.166 1.00 98.31 201 ILE A O 1
ATOM 1508 N N . ALA A 1 202 ? -1.220 0.947 11.793 1.00 98.06 202 ALA A N 1
ATOM 1509 C CA . ALA A 1 202 ? -1.191 -0.375 12.409 1.00 98.06 202 ALA A CA 1
ATOM 1510 C C . ALA A 1 202 ? -0.844 -0.289 13.903 1.00 98.06 202 ALA A C 1
ATOM 1512 O O . ALA A 1 202 ? -1.540 -0.876 14.734 1.00 98.06 202 ALA A O 1
ATOM 1513 N N . SER A 1 203 ? 0.156 0.522 14.257 1.00 97.75 203 SER A N 1
ATOM 1514 C CA . SER A 1 203 ? 0.550 0.777 15.649 1.00 97.75 203 SER A CA 1
ATOM 1515 C C . SER A 1 203 ? -0.587 1.410 16.460 1.00 97.75 203 SER A C 1
ATOM 1517 O O . SER A 1 203 ? -0.882 0.988 17.582 1.00 97.75 203 SER A O 1
ATOM 1519 N N . LEU A 1 204 ? -1.283 2.388 15.875 1.00 96.69 204 LEU A N 1
ATOM 1520 C CA . LEU A 1 204 ? -2.435 3.045 16.490 1.00 96.69 204 LEU A CA 1
ATOM 1521 C C . LEU A 1 204 ? -3.608 2.072 16.709 1.00 96.69 204 LEU A C 1
ATOM 1523 O O . LEU A 1 204 ? -4.220 2.065 17.783 1.00 96.69 204 LEU A O 1
ATOM 1527 N N . LEU A 1 205 ? -3.913 1.230 15.719 1.00 96.38 205 LEU A N 1
ATOM 1528 C CA . LEU A 1 205 ? -4.954 0.203 15.806 1.00 96.38 205 LEU A CA 1
ATOM 1529 C C . LEU A 1 205 ? -4.609 -0.859 16.860 1.00 96.38 205 LEU A C 1
ATOM 1531 O O . LEU A 1 205 ? -5.471 -1.210 17.669 1.00 96.38 205 LEU A O 1
ATOM 1535 N N . ALA A 1 206 ? -3.355 -1.315 16.907 1.00 96.38 206 ALA A N 1
ATOM 1536 C CA . ALA A 1 206 ? -2.868 -2.270 17.900 1.00 96.38 206 ALA A CA 1
ATOM 1537 C C . ALA A 1 206 ? -2.983 -1.713 19.328 1.00 96.38 206 ALA A C 1
ATOM 1539 O O . ALA A 1 206 ? -3.537 -2.374 20.210 1.00 96.38 206 ALA A O 1
ATOM 1540 N N . ALA A 1 207 ? -2.566 -0.461 19.550 1.00 94.75 207 ALA A N 1
ATOM 1541 C CA . ALA A 1 207 ? -2.731 0.218 20.836 1.00 94.75 207 ALA A CA 1
ATOM 1542 C C . ALA A 1 207 ? -4.215 0.347 21.236 1.00 94.75 207 ALA A C 1
ATOM 1544 O O . ALA A 1 207 ? -4.582 0.161 22.404 1.00 94.75 207 ALA A O 1
ATOM 1545 N N . GLY A 1 208 ? -5.091 0.625 20.264 1.00 92.44 208 GLY A N 1
ATOM 1546 C CA . GLY A 1 208 ? -6.540 0.617 20.448 1.00 92.44 208 GLY A CA 1
ATOM 1547 C C . GLY A 1 208 ? -7.064 -0.747 20.908 1.00 92.44 208 GLY A C 1
ATOM 1548 O O . GLY A 1 208 ? -7.769 -0.825 21.918 1.00 92.44 208 GLY A O 1
ATOM 1549 N N . ALA A 1 209 ? -6.679 -1.816 20.208 1.00 90.69 209 ALA A N 1
ATOM 1550 C CA . ALA A 1 209 ? -7.084 -3.191 20.492 1.00 90.69 209 ALA A CA 1
ATOM 1551 C C . ALA A 1 209 ? -6.604 -3.681 21.866 1.00 90.69 209 ALA A C 1
ATOM 1553 O O . ALA A 1 209 ? -7.413 -4.183 22.651 1.00 90.69 209 ALA A O 1
ATOM 1554 N N . LEU A 1 210 ? -5.329 -3.460 22.198 1.00 92.06 210 LEU A N 1
ATOM 1555 C CA . LEU A 1 210 ? -4.743 -3.843 23.484 1.00 92.06 210 LEU A CA 1
ATOM 1556 C C . LEU A 1 210 ? -5.492 -3.195 24.653 1.00 92.06 210 LEU A C 1
ATOM 1558 O O . LEU A 1 210 ? -5.875 -3.861 25.615 1.00 92.06 210 LEU A O 1
ATOM 1562 N N . ARG A 1 211 ? -5.797 -1.897 24.548 1.00 88.94 211 ARG A N 1
ATOM 1563 C CA . ARG A 1 211 ? -6.554 -1.184 25.585 1.00 88.94 211 ARG A CA 1
ATOM 1564 C C . ARG A 1 211 ? -7.950 -1.775 25.794 1.00 88.94 211 ARG A C 1
ATOM 1566 O O . ARG A 1 211 ? -8.445 -1.794 26.922 1.00 88.94 211 ARG A O 1
ATOM 1573 N N . MET A 1 212 ? -8.599 -2.233 24.722 1.00 86.25 212 MET A N 1
ATOM 1574 C CA . MET A 1 212 ? -9.894 -2.905 24.826 1.00 86.25 212 MET A CA 1
ATOM 1575 C C . MET A 1 212 ? -9.777 -4.265 25.522 1.00 86.25 212 MET A C 1
ATOM 1577 O O . MET A 1 212 ? -10.666 -4.607 26.299 1.00 86.25 212 MET A O 1
ATOM 1581 N N . GLN A 1 213 ? -8.702 -5.019 25.280 1.00 87.12 213 GLN A N 1
ATOM 1582 C CA . GLN A 1 213 ? -8.455 -6.303 25.943 1.00 87.12 213 GLN A CA 1
ATOM 1583 C C . GLN A 1 213 ? -8.179 -6.132 27.443 1.00 87.12 213 GLN A C 1
ATOM 1585 O O . GLN A 1 213 ? -8.870 -6.749 28.251 1.00 87.12 213 GLN A O 1
ATOM 1590 N N . VAL A 1 214 ? -7.264 -5.230 27.822 1.00 88.94 214 VAL A N 1
ATOM 1591 C CA . VAL A 1 214 ? -6.911 -4.963 29.233 1.00 88.94 214 VAL A CA 1
ATOM 1592 C C . VAL A 1 214 ? -8.145 -4.586 30.055 1.00 88.94 214 VAL A C 1
ATOM 1594 O O . VAL A 1 214 ? -8.349 -5.089 31.154 1.00 88.94 214 VAL A O 1
ATOM 1597 N N . ARG A 1 215 ? -9.033 -3.754 29.500 1.00 83.75 215 ARG A N 1
ATOM 1598 C CA . ARG A 1 215 ? -10.275 -3.366 30.185 1.00 83.75 215 ARG A CA 1
ATOM 1599 C C . ARG A 1 215 ? -11.284 -4.498 30.333 1.00 83.75 215 ARG A C 1
ATOM 1601 O O . ARG A 1 215 ? -12.046 -4.498 31.288 1.00 83.75 215 ARG A O 1
ATOM 1608 N N . ARG A 1 216 ? -11.338 -5.436 29.385 1.00 84.88 216 ARG A N 1
ATOM 1609 C CA . ARG A 1 216 ? -12.208 -6.616 29.515 1.00 84.88 216 ARG A CA 1
ATOM 1610 C C . ARG A 1 216 ? -11.719 -7.539 30.626 1.00 84.88 216 ARG A C 1
ATOM 1612 O O . ARG A 1 216 ? -12.550 -8.153 31.281 1.00 84.88 216 ARG A O 1
ATOM 1619 N N . ALA A 1 217 ? -10.404 -7.615 30.828 1.00 83.06 217 ALA A N 1
ATOM 1620 C CA . ALA A 1 217 ? -9.809 -8.379 31.916 1.00 83.06 217 ALA A CA 1
ATOM 1621 C C . ALA A 1 217 ? -10.057 -7.731 33.286 1.00 83.06 217 ALA A C 1
ATOM 1623 O O . ALA A 1 217 ? -10.305 -8.448 34.237 1.00 83.06 217 ALA A O 1
ATOM 1624 N N . SER A 1 218 ? -10.067 -6.396 33.384 1.00 80.94 218 SER A N 1
ATOM 1625 C CA . SER A 1 218 ? -10.277 -5.686 34.659 1.00 80.94 218 SER A CA 1
ATOM 1626 C C . SER A 1 218 ? -11.735 -5.608 35.141 1.00 80.94 218 SER A C 1
ATOM 1628 O O . SER A 1 218 ? -11.991 -5.014 36.181 1.00 80.94 218 SER A O 1
ATOM 1630 N N . VAL A 1 219 ? -12.699 -6.072 34.341 1.00 75.25 219 VAL A N 1
ATOM 1631 C CA . VAL A 1 219 ? -14.143 -6.062 34.671 1.00 75.25 219 VAL A CA 1
ATOM 1632 C C . VAL A 1 219 ? -14.647 -7.471 35.028 1.00 75.25 219 VAL A C 1
ATOM 1634 O O . VAL A 1 219 ? -15.788 -7.619 35.453 1.00 75.25 219 VAL A O 1
ATOM 1637 N N . ARG A 1 220 ? -13.810 -8.498 34.848 1.00 58.25 220 ARG A N 1
ATOM 1638 C CA . ARG A 1 220 ? -14.061 -9.866 35.313 1.00 58.25 220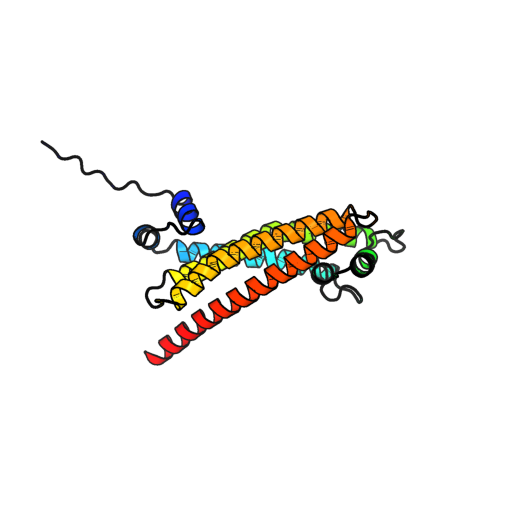 ARG A CA 1
ATOM 1639 C C . ARG A 1 220 ? -13.441 -10.056 36.686 1.00 58.25 220 ARG A C 1
ATOM 1641 O O . ARG A 1 220 ? -14.043 -10.826 37.458 1.00 58.25 220 ARG A O 1
#

Sequence (220 aa):
MTAFRNSPASLTQAQIFLRLITGCASRSDIDAAPGCSRTLIIRALIVTLLCGAGVIGTNAALINGVAQHGVVSLQFAGTVSEAKSILETWGWGAVATDGNAPRLADTAHRVLWLDFPFMTAYTVLLALLCGRLAADERYRGARRTAFRSGVAAAWVAGLADLSENIAHLKLLDQLDTPAADMLVRWAWLSASLKWTLIALIASLLAAGALRMQVRRASVR

Foldseek 3Di:
DDDPDDDPPDDDPVRLVVCLLVVNHDLCSVVVCPPPLVVVLVVLVVQLVVLVCVLQVLQVVLDDPLNPRRVVQLLALLFLVSNCVSLVSLQQPDPCPDPCNVVSLVSNVVSLVSVLSNLVSVLVNLLSLLSVLLSDPVDDDPLNVLSNVSNVLSVLLSVLSVQLSVLVVVCSVQSPHPCNNVSSNSSNVSSVSNVVSVVSSVVSSVVSVVVVVVVVVVVD

pLDDT: mean 84.52, std 18.79, range [36.16, 98.56]

Secondary structure (DSSP, 8-state):
------PPP---HHHHHHHHHTT---HHHHHT-TTHHHHHHHHHHHHHHHHHHHHHHHHGGG--SS-TTTHHHHHT--SHHHHHHHHHTTTSSS--SSTTHHHHHHHHHHHHHHHHHHHHHHHHHHHHHHHHHHT-TT--THHHHHHHHHHHHHHHHHHHHHHHHHHHHHHHHHTTSTTHHHHHHHHHHHHHHHHHHHHHHHHHHHHHHHHHHHHHHTT-

Radius of gyration: 22.24 Å; chains: 1; bounding box: 76×42×61 Å